Protein AF-A0AA88KUE2-F1 (afdb_monomer)

Mean predicted aligned error: 7.91 Å

Secondary structure (DSSP, 8-state):
--------------------TTSS-TTS-BSS-SEEEEES-S-EEEES-SEEEEES-SEEEEES-SEEEEES-SEEEEES-SEEEEES-SEEEEES-SEEEEES-SEEEEES-SEEEEES-SEEEEES-SEEEEES-SEEEEES-SEEEEES-SEEEEES-SEEEEES-SEEEEES-SEEEEES-SEEEEES-SEEEEES-SEEEEES-SEEEEES-SEEEEES-SEEEEES-SEEEE-

Sequence (239 aa):
MGIFETEMRHKDIDHRVNMKSEDRDENGTFLYNERITAYSNEGITAYSNERITAYSNERITAYSNERITAYSNERITAYSNERITAYSNERITAYSNERITAYSNERITAYSNERITAYSNERITAYSNERITAYSNERITAYSNEGITAYSNERITAYSNERITAYSNERITAYSNERITAYSNERITAYSNERITAYSNERITAYSNERITAYSYERITAYSNERITAYSNERITAY

Organism: Artemia franciscana (NCBI:txid6661)

Solvent-accessible surface area (backbone atoms only — not comparable to full-atom values): 11034 Å² total; per-residue (Å²): 140,79,84,88,81,92,75,93,70,85,85,77,90,76,83,77,69,97,68,66,84,84,62,42,48,101,84,58,36,31,73,72,43,73,65,47,78,50,67,66,37,81,58,45,42,41,32,60,22,52,32,39,39,40,36,48,22,51,32,38,39,40,35,48,22,51,31,39,40,40,34,48,22,49,32,36,40,39,35,49,23,48,30,39,38,39,34,48,23,48,32,38,39,39,35,48,23,48,32,38,40,40,35,48,24,48,34,37,38,38,35,46,24,47,32,40,39,39,36,48,24,48,32,38,40,38,35,48,25,49,33,38,38,38,35,46,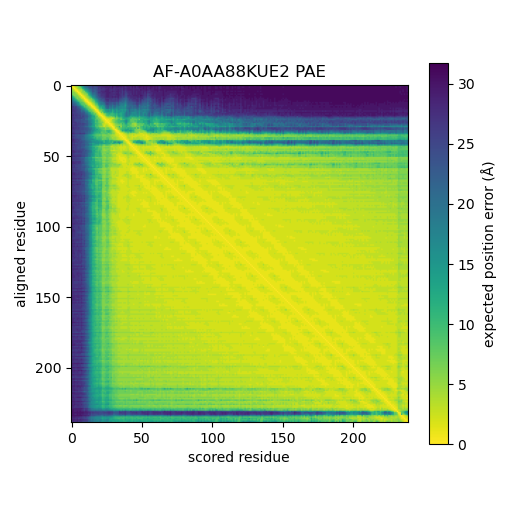24,48,33,38,39,38,35,48,23,48,33,38,39,39,36,49,22,48,31,38,38,38,36,47,25,48,33,40,40,38,36,48,24,49,32,38,39,39,36,49,24,47,33,38,39,38,35,48,23,49,32,38,40,39,35,47,24,48,33,39,38,37,36,51,26,40,33,40,38,38,34,48,23,49,33,38,39,38,37,40,39,52,35,40,41,39,34,66,49,76,38,80,48,78,44,71,82,78,45,80,49,78,101

Structure (mmCIF, N/CA/C/O backbone):
data_AF-A0AA88KUE2-F1
#
_entry.id   AF-A0AA88KUE2-F1
#
loop_
_atom_site.group_PDB
_atom_site.id
_atom_site.type_symbol
_atom_site.label_atom_id
_atom_site.label_alt_id
_atom_site.label_comp_id
_atom_site.label_asym_id
_atom_site.label_entity_id
_atom_site.label_seq_id
_atom_site.pdbx_PDB_ins_code
_atom_site.Cartn_x
_atom_site.Cartn_y
_atom_site.Cartn_z
_atom_site.occupancy
_atom_site.B_iso_or_equiv
_atom_site.auth_seq_id
_atom_site.auth_comp_id
_atom_site.auth_asym_id
_atom_site.auth_atom_id
_atom_site.pdbx_PDB_model_num
ATOM 1 N N . MET A 1 1 ? 10.543 -19.164 -71.345 1.00 33.75 1 MET A N 1
ATOM 2 C CA . MET A 1 1 ? 11.665 -19.155 -70.379 1.00 33.75 1 MET A CA 1
ATOM 3 C C . MET A 1 1 ? 11.317 -18.135 -69.305 1.00 33.75 1 MET A C 1
ATOM 5 O O . MET A 1 1 ? 11.231 -16.977 -69.670 1.00 33.75 1 MET A O 1
ATOM 9 N N . GLY A 1 2 ? 11.009 -18.437 -68.044 1.00 36.00 2 GLY A N 1
ATOM 10 C CA . GLY A 1 2 ? 10.763 -19.683 -67.303 1.00 36.00 2 GLY A CA 1
ATOM 11 C C . GLY A 1 2 ? 9.705 -19.374 -66.211 1.00 36.00 2 GLY A C 1
ATOM 12 O O . GLY A 1 2 ? 9.585 -18.218 -65.827 1.00 36.00 2 GLY A O 1
ATOM 13 N N . ILE A 1 3 ? 8.676 -20.195 -65.979 1.00 33.38 3 ILE A N 1
ATOM 14 C CA . ILE A 1 3 ? 8.539 -21.348 -65.056 1.00 33.38 3 ILE A CA 1
ATOM 15 C C . ILE A 1 3 ? 9.034 -21.177 -63.600 1.00 33.38 3 ILE A C 1
ATOM 17 O O . ILE A 1 3 ? 10.231 -21.018 -63.403 1.00 33.38 3 ILE A O 1
ATOM 21 N N . PHE A 1 4 ? 8.071 -21.360 -62.667 1.00 29.97 4 PHE A N 1
ATOM 22 C CA . PHE A 1 4 ? 8.135 -21.777 -61.244 1.00 29.97 4 PHE A CA 1
ATOM 23 C C . PHE A 1 4 ? 8.893 -20.840 -60.264 1.00 29.97 4 PHE A C 1
ATOM 25 O O . PHE A 1 4 ? 9.845 -20.183 -60.640 1.00 29.97 4 PHE A O 1
ATOM 32 N N . GLU A 1 5 ? 8.517 -20.644 -58.996 1.00 31.02 5 GLU A N 1
ATOM 33 C CA . GLU A 1 5 ? 7.902 -21.573 -58.050 1.00 31.02 5 GLU A CA 1
ATOM 34 C C . GLU A 1 5 ? 7.399 -20.814 -56.805 1.00 31.02 5 GLU A C 1
ATOM 36 O O . GLU A 1 5 ? 7.980 -19.819 -56.371 1.00 31.02 5 GLU A O 1
ATOM 41 N N . THR A 1 6 ? 6.298 -21.291 -56.232 1.00 39.12 6 THR A N 1
ATOM 42 C CA . THR A 1 6 ? 5.778 -20.885 -54.926 1.00 39.12 6 THR A CA 1
ATOM 43 C C . THR A 1 6 ? 6.584 -21.598 -53.842 1.00 39.12 6 THR A C 1
ATOM 45 O O . THR A 1 6 ? 6.518 -22.818 -53.762 1.00 39.12 6 THR A O 1
ATOM 48 N N . GLU A 1 7 ? 7.273 -20.875 -52.960 1.00 32.59 7 GLU A N 1
ATOM 49 C CA . GLU A 1 7 ? 7.746 -21.443 -51.692 1.00 32.59 7 GLU A CA 1
ATOM 50 C C . GLU A 1 7 ? 7.346 -20.545 -50.521 1.00 32.59 7 GLU A C 1
ATOM 52 O O . GLU A 1 7 ? 7.973 -19.535 -50.210 1.00 32.59 7 GLU A O 1
ATOM 57 N N . MET A 1 8 ? 6.289 -20.973 -49.828 1.00 40.84 8 MET A N 1
ATOM 58 C CA . MET A 1 8 ? 6.181 -20.758 -48.393 1.00 40.84 8 MET A CA 1
ATOM 59 C C . MET A 1 8 ? 7.376 -21.440 -47.717 1.00 40.84 8 MET A C 1
ATOM 61 O O . MET A 1 8 ? 7.453 -22.667 -47.702 1.00 40.84 8 MET A O 1
ATOM 65 N N . ARG A 1 9 ? 8.258 -20.663 -47.083 1.00 34.34 9 ARG A N 1
ATOM 66 C CA . ARG A 1 9 ? 9.113 -21.155 -45.997 1.00 34.34 9 ARG A CA 1
ATOM 67 C C . ARG A 1 9 ? 8.936 -20.284 -44.758 1.00 34.34 9 ARG A C 1
ATOM 69 O O . ARG A 1 9 ? 9.238 -19.099 -44.747 1.00 34.34 9 ARG A O 1
ATOM 76 N N . HIS A 1 10 ? 8.373 -20.926 -43.739 1.00 46.25 10 HIS A N 1
ATOM 77 C CA . HIS A 1 10 ? 8.377 -20.541 -42.332 1.00 46.25 10 HIS A CA 1
ATOM 78 C C . HIS A 1 10 ? 9.792 -20.224 -41.810 1.00 46.25 10 HIS A C 1
ATOM 80 O O . HIS A 1 10 ? 10.740 -20.873 -42.251 1.00 46.25 10 HIS A O 1
ATOM 86 N N . LYS A 1 11 ? 9.839 -19.384 -40.755 1.00 41.31 11 LYS A N 1
ATOM 87 C CA . LYS A 1 11 ? 10.990 -18.892 -39.954 1.00 41.31 11 LYS A CA 1
ATOM 88 C C . LYS A 1 11 ? 11.731 -17.717 -40.606 1.00 41.31 11 LYS A C 1
ATOM 90 O O . LYS A 1 11 ? 12.251 -17.867 -41.696 1.00 41.31 11 LYS A O 1
ATOM 95 N N . ASP A 1 12 ? 11.780 -16.509 -40.053 1.00 33.50 12 ASP A N 1
ATOM 96 C CA . ASP A 1 12 ? 11.716 -16.084 -38.656 1.00 33.50 12 ASP A CA 1
ATOM 97 C C . ASP A 1 12 ? 10.910 -14.786 -38.522 1.00 33.50 12 ASP A C 1
ATOM 99 O O . ASP A 1 12 ? 11.032 -13.859 -39.322 1.00 33.50 12 ASP A O 1
ATOM 103 N N . ILE A 1 13 ? 10.071 -14.720 -37.490 1.00 34.53 13 ILE A N 1
ATOM 104 C CA . ILE A 1 13 ? 9.496 -13.465 -37.019 1.00 34.53 13 ILE A CA 1
ATOM 105 C C . ILE A 1 13 ? 10.657 -12.693 -36.380 1.00 34.53 13 ILE A C 1
ATOM 107 O O . ILE A 1 13 ? 10.960 -12.855 -35.201 1.00 34.53 13 ILE A O 1
ATOM 111 N N . ASP A 1 14 ? 11.354 -11.895 -37.182 1.00 33.22 14 ASP A N 1
ATOM 112 C CA . ASP A 1 14 ? 12.375 -10.973 -36.698 1.00 33.22 14 ASP A CA 1
ATOM 113 C C . ASP A 1 14 ? 11.644 -9.833 -35.962 1.00 33.22 14 ASP A C 1
ATOM 115 O O . ASP A 1 14 ? 11.198 -8.852 -36.556 1.00 33.22 14 ASP A O 1
ATOM 119 N N . HIS A 1 15 ? 11.436 -9.988 -34.648 1.00 37.28 15 HIS A N 1
ATOM 120 C CA . HIS A 1 15 ? 10.934 -8.946 -33.735 1.00 37.28 15 HIS A CA 1
ATOM 121 C C . HIS A 1 15 ? 11.998 -7.86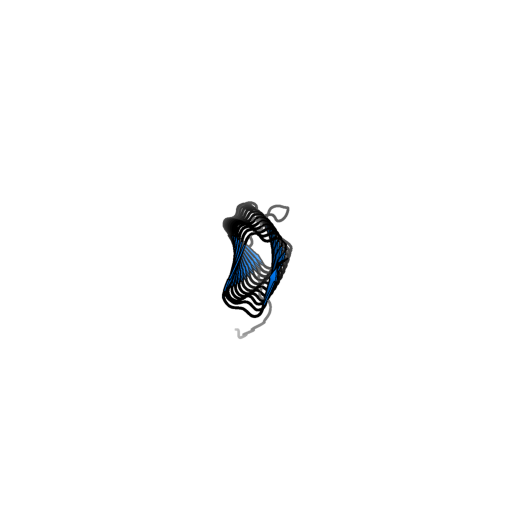1 -33.479 1.00 37.28 15 HIS A C 1
ATOM 123 O O . HIS A 1 15 ? 12.185 -7.385 -32.358 1.00 37.28 15 HIS A O 1
ATOM 129 N N . ARG A 1 16 ? 12.708 -7.429 -34.524 1.00 36.56 16 ARG A N 1
ATOM 130 C CA . ARG A 1 16 ? 13.573 -6.252 -34.463 1.00 36.56 16 ARG A CA 1
ATOM 131 C C . ARG A 1 16 ? 12.705 -5.000 -34.489 1.00 36.56 16 ARG A C 1
ATOM 133 O O . ARG A 1 16 ? 12.339 -4.467 -35.531 1.00 36.56 16 ARG A O 1
ATOM 140 N N . VAL A 1 17 ? 12.335 -4.578 -33.286 1.00 43.59 17 VAL A N 1
ATOM 141 C CA . VAL A 1 17 ? 11.692 -3.301 -32.972 1.00 43.59 17 VAL A CA 1
ATOM 142 C C . VAL A 1 17 ? 12.560 -2.147 -33.478 1.00 43.59 17 VAL A C 1
ATOM 144 O O . VAL A 1 17 ? 13.783 -2.197 -33.370 1.00 43.59 17 VAL A O 1
ATOM 147 N N . ASN A 1 18 ? 11.908 -1.099 -33.994 1.00 41.41 18 ASN A N 1
ATOM 148 C CA . ASN A 1 18 ? 12.491 0.222 -34.251 1.00 41.41 18 ASN A CA 1
ATOM 149 C C . ASN A 1 18 ? 13.208 0.732 -32.987 1.00 41.41 18 ASN A C 1
ATOM 151 O O . ASN A 1 18 ? 12.587 1.327 -32.111 1.00 41.41 18 ASN A O 1
ATOM 155 N N . MET A 1 19 ? 14.507 0.473 -32.883 1.00 52.97 19 MET A N 1
ATOM 156 C CA . MET A 1 19 ? 15.403 1.042 -31.883 1.00 52.97 19 MET A CA 1
ATOM 157 C C . MET A 1 19 ? 16.599 1.557 -32.666 1.00 52.97 19 MET A C 1
ATOM 159 O O . MET A 1 19 ? 17.399 0.762 -33.164 1.00 52.97 19 MET A O 1
ATOM 163 N N . LYS A 1 20 ? 16.698 2.872 -32.861 1.00 46.06 20 LYS A N 1
ATOM 164 C CA . LYS A 1 20 ? 17.926 3.413 -33.434 1.00 46.06 20 LYS A CA 1
ATOM 165 C C . LYS A 1 20 ? 18.996 3.351 -32.350 1.00 46.06 20 LYS A C 1
ATOM 167 O O . LYS A 1 20 ? 18.744 3.655 -31.190 1.00 46.06 20 LYS A O 1
ATOM 172 N N . SER A 1 21 ? 20.210 2.975 -32.735 1.00 46.88 21 SER A N 1
ATOM 173 C CA . SER A 1 21 ? 21.396 2.994 -31.869 1.00 46.88 21 SER A CA 1
ATOM 174 C C . SER A 1 21 ? 21.741 4.389 -31.323 1.00 46.88 21 SER A C 1
ATOM 176 O O . SER A 1 21 ? 22.649 4.507 -30.515 1.00 46.88 21 SER A O 1
ATOM 178 N N . GLU A 1 22 ? 21.037 5.431 -31.774 1.00 48.38 22 GLU A N 1
ATOM 179 C CA . GLU A 1 22 ? 21.192 6.833 -31.372 1.00 48.38 22 GLU A CA 1
ATOM 180 C C . GLU A 1 22 ? 20.491 7.161 -30.034 1.00 48.38 22 GLU A C 1
ATOM 182 O O . GLU A 1 22 ? 20.785 8.197 -29.446 1.00 48.38 22 GLU A O 1
ATOM 187 N N . ASP A 1 23 ? 19.621 6.278 -29.518 1.00 59.09 23 ASP A N 1
ATOM 188 C CA . ASP A 1 23 ? 18.768 6.563 -28.347 1.00 59.09 23 ASP A CA 1
ATOM 189 C C . ASP A 1 23 ? 19.379 6.135 -26.994 1.00 59.09 23 ASP A C 1
ATOM 191 O O . ASP A 1 23 ? 18.768 6.355 -25.944 1.00 59.09 23 ASP A O 1
ATOM 195 N N . ARG A 1 24 ? 20.561 5.500 -26.999 1.00 65.44 24 ARG A N 1
ATOM 196 C CA . ARG A 1 24 ? 21.254 4.994 -25.801 1.00 65.44 24 ARG A CA 1
ATOM 197 C C . ARG A 1 24 ? 22.648 5.607 -25.681 1.00 65.44 24 ARG A C 1
ATOM 199 O O . ARG A 1 24 ? 23.365 5.694 -26.675 1.00 65.44 24 ARG A O 1
ATOM 206 N N . ASP A 1 25 ? 23.051 5.976 -24.466 1.00 63.00 25 ASP A N 1
ATOM 207 C CA . ASP A 1 25 ? 24.453 6.304 -24.190 1.00 63.00 25 ASP A CA 1
ATOM 208 C C . ASP A 1 25 ? 25.346 5.046 -24.183 1.00 63.00 25 ASP A C 1
ATOM 210 O O . ASP A 1 25 ? 24.873 3.912 -24.297 1.00 63.00 25 ASP A O 1
ATOM 214 N N . GLU A 1 26 ? 26.656 5.243 -24.032 1.00 58.41 26 GLU A N 1
ATOM 215 C CA . GLU A 1 26 ? 27.664 4.173 -23.950 1.00 58.41 26 GLU A CA 1
ATOM 216 C C . GLU A 1 26 ? 27.407 3.147 -22.828 1.00 58.41 26 GLU A C 1
ATOM 218 O O . GLU A 1 26 ? 27.946 2.041 -22.867 1.00 58.41 26 GLU A O 1
ATOM 223 N N . ASN A 1 27 ? 26.536 3.481 -21.871 1.00 58.72 27 ASN A N 1
ATOM 224 C CA . ASN A 1 27 ? 26.125 2.635 -20.755 1.00 58.72 27 ASN A CA 1
ATOM 225 C C . ASN A 1 27 ? 24.718 2.029 -20.942 1.00 58.72 27 ASN A C 1
ATOM 227 O O . ASN A 1 27 ? 24.211 1.366 -20.036 1.00 58.72 27 ASN A O 1
ATOM 231 N N . GLY A 1 28 ? 24.070 2.235 -22.095 1.00 66.38 28 GLY A N 1
ATOM 232 C CA . GLY A 1 28 ? 22.725 1.730 -22.382 1.00 66.38 28 GLY A CA 1
ATOM 233 C C . GLY A 1 28 ? 21.579 2.553 -21.773 1.00 66.38 28 GLY A C 1
ATOM 234 O O . GLY A 1 28 ? 20.451 2.058 -21.716 1.00 66.38 28 GLY A O 1
ATOM 235 N N . THR A 1 29 ? 21.845 3.780 -21.313 1.00 68.94 29 THR A N 1
ATOM 236 C CA . THR A 1 29 ? 20.892 4.681 -20.640 1.00 68.94 29 THR A CA 1
ATOM 237 C C . THR A 1 29 ? 20.125 5.547 -21.635 1.00 68.94 29 THR A C 1
ATOM 239 O O . THR A 1 29 ? 20.705 6.080 -22.580 1.00 68.94 29 THR A O 1
ATOM 242 N N . PHE A 1 30 ? 18.833 5.763 -21.377 1.00 72.12 30 PHE A N 1
ATOM 243 C CA . PHE A 1 30 ? 17.992 6.689 -22.135 1.00 72.12 30 PHE A CA 1
ATOM 244 C C . PHE A 1 30 ? 17.846 8.016 -21.367 1.00 72.12 30 PHE A C 1
ATOM 246 O O . PHE A 1 30 ? 17.149 8.078 -20.349 1.00 72.12 30 PHE A O 1
ATOM 253 N N . LEU A 1 31 ? 18.533 9.067 -21.827 1.00 58.12 31 LEU A N 1
ATOM 254 C CA . LEU A 1 31 ? 18.632 10.350 -21.110 1.00 58.12 31 LEU A CA 1
ATOM 255 C C . LEU A 1 31 ? 17.532 11.361 -21.475 1.00 58.12 31 LEU A C 1
ATOM 257 O O . LEU A 1 31 ? 17.173 12.176 -20.630 1.00 58.12 31 LEU A O 1
ATOM 261 N N . TYR A 1 32 ? 16.994 11.305 -22.697 1.00 63.31 32 TYR A N 1
ATOM 262 C CA . TYR A 1 32 ? 15.786 12.030 -23.101 1.00 63.31 32 TYR 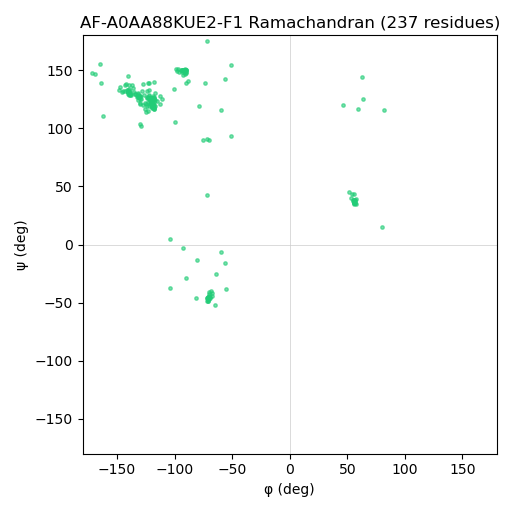A CA 1
ATOM 263 C C . TYR A 1 32 ? 15.211 11.415 -24.378 1.00 63.31 32 TYR A C 1
ATOM 265 O O . TYR A 1 32 ? 15.792 11.544 -25.452 1.00 63.31 32 TYR A O 1
ATOM 273 N N . ASN A 1 33 ? 14.063 10.759 -24.259 1.00 66.19 33 ASN A N 1
ATOM 274 C CA . ASN A 1 33 ? 13.252 10.297 -25.373 1.00 66.19 33 ASN A CA 1
ATOM 275 C C . ASN A 1 33 ? 11.791 10.621 -25.071 1.00 66.19 33 ASN A C 1
ATOM 277 O O . ASN A 1 33 ? 11.296 10.330 -23.987 1.00 66.19 33 ASN A O 1
ATOM 281 N N . GLU A 1 34 ? 11.054 11.165 -26.040 1.00 72.19 34 GLU A N 1
ATOM 282 C CA . GLU A 1 34 ? 9.609 11.372 -25.867 1.00 72.19 34 GLU A CA 1
ATOM 283 C C . GLU A 1 34 ? 8.931 10.037 -25.490 1.00 72.19 34 GLU A C 1
ATOM 285 O O . GLU A 1 34 ? 8.048 9.972 -24.632 1.00 72.19 34 GLU A O 1
ATOM 290 N N . ARG A 1 35 ? 9.388 8.923 -26.089 1.00 80.31 35 ARG A N 1
ATOM 291 C CA . ARG A 1 35 ? 8.844 7.582 -25.842 1.00 80.31 35 ARG A CA 1
ATOM 292 C C . ARG A 1 35 ? 9.909 6.494 -25.880 1.00 80.31 35 ARG A C 1
ATOM 294 O O . ARG A 1 35 ? 10.620 6.356 -26.867 1.00 80.31 35 ARG A O 1
ATOM 301 N N . ILE A 1 36 ? 9.904 5.630 -24.871 1.00 84.44 36 ILE A N 1
ATOM 302 C CA . ILE A 1 36 ? 10.671 4.382 -24.831 1.00 84.44 36 ILE A CA 1
ATOM 303 C C . ILE A 1 36 ? 9.689 3.217 -24.919 1.00 84.44 36 ILE A C 1
ATOM 305 O O . ILE A 1 36 ? 8.761 3.115 -24.115 1.00 84.44 36 ILE A O 1
ATOM 309 N N . THR A 1 37 ? 9.887 2.322 -25.888 1.00 87.06 37 THR A N 1
ATOM 310 C CA . THR A 1 37 ? 9.183 1.033 -25.947 1.00 87.06 37 THR A CA 1
ATOM 311 C C . THR A 1 37 ? 10.200 -0.094 -26.025 1.00 87.06 37 THR A C 1
ATOM 313 O O . THR A 1 37 ? 11.001 -0.132 -26.953 1.00 87.06 37 THR A O 1
ATOM 316 N N . ALA A 1 38 ? 10.173 -1.005 -25.055 1.00 83.31 38 ALA A N 1
ATOM 317 C CA . ALA A 1 38 ? 11.216 -2.005 -24.867 1.00 83.31 38 ALA A CA 1
ATOM 318 C C . ALA A 1 38 ? 10.635 -3.395 -24.566 1.00 83.31 38 ALA A C 1
ATOM 320 O O . ALA A 1 38 ? 9.703 -3.539 -23.773 1.00 83.31 38 ALA A O 1
ATOM 321 N N . TYR A 1 39 ? 11.214 -4.414 -25.197 1.00 85.00 39 TYR A N 1
ATOM 322 C CA . TYR A 1 39 ? 10.825 -5.818 -25.069 1.00 85.00 39 TYR A CA 1
ATOM 323 C C . TYR A 1 39 ? 12.060 -6.650 -24.742 1.00 85.00 39 TYR A C 1
ATOM 325 O O . TYR A 1 39 ? 13.074 -6.486 -25.420 1.00 85.00 39 TYR A O 1
ATOM 333 N N . SER A 1 40 ? 11.964 -7.526 -23.742 1.00 80.56 40 SER A N 1
ATOM 334 C CA . SER A 1 40 ? 12.970 -8.559 -23.455 1.00 80.56 40 SER A CA 1
ATOM 335 C C . SER A 1 40 ? 14.410 -8.033 -23.347 1.00 80.56 40 SER A C 1
ATOM 337 O O . SER A 1 40 ? 15.325 -8.603 -23.934 1.00 80.56 40 SER A O 1
ATOM 339 N N . ASN A 1 41 ? 14.619 -6.924 -22.625 1.00 68.44 41 ASN A N 1
ATOM 340 C CA . ASN A 1 41 ? 15.953 -6.392 -22.323 1.00 68.44 41 ASN A CA 1
ATOM 341 C C . ASN A 1 41 ? 16.407 -6.832 -20.924 1.00 68.44 41 ASN A C 1
ATOM 343 O O . ASN A 1 41 ? 15.602 -6.902 -19.994 1.00 68.44 41 ASN A O 1
ATOM 347 N N . GLU A 1 42 ? 17.719 -6.998 -20.754 1.00 76.75 42 GLU A N 1
ATOM 348 C CA . GLU A 1 42 ? 18.355 -7.210 -19.443 1.00 76.75 42 GLU A CA 1
ATOM 349 C C . GLU A 1 42 ? 18.185 -5.983 -18.514 1.00 76.75 42 GLU A C 1
ATOM 351 O O . GLU A 1 42 ? 18.157 -6.097 -17.292 1.00 76.75 42 GLU A O 1
ATOM 356 N N . GLY A 1 43 ? 17.995 -4.770 -19.054 1.00 82.94 43 GLY A N 1
ATOM 357 C CA . GLY A 1 43 ? 17.711 -3.600 -18.222 1.00 82.94 43 GLY A CA 1
ATOM 358 C C . GLY A 1 43 ? 17.325 -2.333 -18.981 1.00 82.94 43 GLY A C 1
ATOM 359 O O . GLY A 1 43 ? 17.818 -2.069 -20.074 1.00 82.94 43 GLY A O 1
ATOM 360 N N . ILE A 1 44 ? 16.458 -1.529 -18.366 1.00 86.56 44 ILE A N 1
ATOM 361 C CA . ILE A 1 44 ? 16.065 -0.192 -18.819 1.00 86.56 44 ILE A CA 1
ATOM 362 C C . ILE A 1 44 ? 16.402 0.798 -17.710 1.00 86.56 44 ILE A C 1
ATOM 364 O O . ILE A 1 44 ? 15.883 0.676 -16.601 1.00 86.56 44 ILE A O 1
ATOM 368 N N . THR A 1 45 ? 17.213 1.804 -18.025 1.00 89.81 45 THR A N 1
ATOM 369 C CA . THR A 1 45 ? 17.402 2.982 -17.172 1.00 89.81 45 THR A CA 1
ATOM 370 C C . THR A 1 45 ? 16.974 4.216 -17.955 1.00 89.81 45 THR A C 1
ATOM 372 O O . THR A 1 45 ? 17.497 4.460 -19.042 1.00 89.81 45 THR A O 1
ATOM 375 N N . ALA A 1 46 ? 16.006 4.966 -17.427 1.00 87.69 46 ALA A N 1
ATOM 376 C CA . ALA A 1 46 ? 15.340 6.037 -18.161 1.00 87.69 46 ALA A CA 1
ATOM 377 C C . ALA A 1 46 ? 15.089 7.286 -17.299 1.00 87.69 46 ALA A C 1
ATOM 379 O O . ALA A 1 46 ? 14.584 7.188 -16.175 1.00 87.69 46 ALA A O 1
ATOM 380 N N . TYR A 1 47 ? 15.409 8.456 -17.854 1.00 88.50 47 TYR A N 1
ATOM 381 C CA . TYR A 1 47 ? 15.296 9.758 -17.189 1.00 88.50 47 TYR A CA 1
ATOM 382 C C . TYR A 1 47 ? 14.421 10.730 -17.982 1.00 88.50 47 TYR A C 1
ATOM 384 O O . TYR A 1 47 ? 14.632 10.893 -19.180 1.00 88.50 47 TYR A O 1
ATOM 392 N N . SER A 1 48 ? 13.483 11.396 -17.304 1.00 88.69 48 SER A N 1
ATOM 393 C CA . SER A 1 48 ? 12.753 12.567 -17.818 1.00 88.69 48 SER A CA 1
ATOM 394 C C . SER A 1 48 ? 12.071 12.363 -19.180 1.00 88.69 48 SER A C 1
ATOM 396 O O . SER A 1 48 ? 12.099 13.244 -20.036 1.00 88.69 48 SER A O 1
ATOM 398 N N . ASN A 1 49 ? 11.472 11.191 -19.393 1.00 85.12 49 ASN A N 1
ATOM 399 C CA . ASN A 1 49 ? 10.740 10.848 -20.614 1.00 85.12 49 ASN A CA 1
ATOM 400 C C . ASN A 1 49 ? 9.243 11.086 -20.404 1.00 85.12 49 ASN A C 1
ATOM 402 O O . ASN A 1 49 ? 8.727 10.885 -19.303 1.00 85.12 49 ASN A O 1
ATOM 406 N N . GLU A 1 50 ? 8.502 11.397 -21.465 1.00 86.81 50 GLU A N 1
ATOM 407 C CA . GLU A 1 50 ? 7.040 11.453 -21.346 1.00 86.81 50 GLU A CA 1
ATOM 408 C C . GLU A 1 50 ? 6.483 10.043 -21.097 1.00 86.81 50 GLU A C 1
ATOM 410 O O . GLU A 1 50 ? 5.620 9.827 -20.244 1.00 86.81 50 GLU A O 1
ATOM 415 N N . ARG A 1 51 ? 6.969 9.029 -21.835 1.00 88.25 51 ARG A N 1
ATOM 416 C CA . ARG A 1 51 ? 6.394 7.676 -21.763 1.00 88.25 51 ARG A CA 1
ATOM 417 C C . ARG A 1 51 ? 7.414 6.546 -21.830 1.00 88.25 51 ARG A C 1
ATOM 419 O O . ARG A 1 51 ? 8.192 6.450 -22.772 1.00 88.25 51 ARG A O 1
ATOM 426 N N . ILE A 1 52 ? 7.277 5.582 -20.922 1.00 90.69 52 ILE A N 1
ATOM 427 C CA . ILE A 1 52 ? 7.970 4.288 -20.948 1.00 90.69 52 ILE A CA 1
ATOM 428 C C . ILE A 1 52 ? 6.934 3.171 -21.054 1.00 90.69 52 ILE A C 1
ATOM 430 O O . ILE A 1 52 ? 6.003 3.098 -20.253 1.00 90.69 52 ILE A O 1
ATOM 434 N N . THR A 1 53 ? 7.092 2.283 -22.033 1.00 93.00 53 THR A N 1
ATOM 435 C CA . THR A 1 53 ? 6.327 1.036 -22.151 1.00 93.00 53 THR A CA 1
ATOM 436 C C . THR A 1 53 ? 7.288 -0.148 -22.216 1.00 93.00 53 THR A C 1
ATOM 438 O O . THR A 1 53 ? 8.111 -0.221 -23.124 1.00 93.00 53 THR A O 1
ATOM 441 N N . ALA A 1 54 ? 7.201 -1.071 -21.263 1.00 92.19 54 ALA A N 1
ATOM 442 C CA . ALA A 1 54 ? 8.198 -2.123 -21.091 1.00 92.19 54 ALA A CA 1
ATOM 443 C C . ALA A 1 54 ? 7.563 -3.502 -20.862 1.00 92.19 54 ALA A C 1
ATOM 445 O O . ALA A 1 54 ? 6.681 -3.650 -20.012 1.00 92.19 54 ALA A O 1
ATOM 446 N N . TYR A 1 55 ? 8.036 -4.506 -21.602 1.00 92.38 55 TYR A N 1
ATOM 447 C CA . TYR A 1 55 ? 7.554 -5.888 -21.549 1.00 92.38 55 TYR A CA 1
ATOM 448 C C . TYR A 1 55 ? 8.684 -6.870 -21.243 1.00 92.38 55 TYR A C 1
ATOM 450 O O . TYR A 1 55 ? 9.676 -6.904 -21.974 1.00 92.38 55 TYR A O 1
ATOM 458 N N . SER A 1 56 ? 8.497 -7.695 -20.211 1.00 91.81 56 SER A N 1
ATOM 459 C CA . SER A 1 56 ? 9.349 -8.854 -19.912 1.00 91.81 56 SER A CA 1
ATOM 460 C C . SER A 1 56 ? 10.839 -8.528 -19.791 1.00 91.81 56 SER A C 1
ATOM 462 O O . SER A 1 56 ? 11.675 -9.229 -20.352 1.00 91.81 56 SER A O 1
ATOM 464 N N . ASN A 1 57 ? 11.173 -7.438 -19.103 1.00 88.75 57 ASN A N 1
ATOM 465 C CA . ASN A 1 57 ? 12.554 -7.043 -18.828 1.00 88.75 57 ASN A CA 1
ATOM 466 C C . ASN A 1 57 ? 12.946 -7.483 -17.414 1.00 88.75 57 ASN A C 1
ATOM 468 O O . ASN A 1 57 ? 12.106 -7.509 -16.512 1.00 88.75 57 ASN A O 1
ATOM 472 N N . GLU A 1 58 ? 14.227 -7.753 -17.188 1.00 88.88 58 GLU A N 1
ATOM 473 C CA . GLU A 1 58 ? 14.706 -8.106 -15.844 1.00 88.88 58 GLU A CA 1
ATOM 474 C C . GLU A 1 58 ? 14.597 -6.898 -14.897 1.00 88.88 58 GLU A C 1
ATOM 476 O O . GLU A 1 58 ? 14.148 -7.003 -13.753 1.00 88.88 58 GLU A O 1
ATOM 481 N N . ARG A 1 59 ? 14.952 -5.697 -15.378 1.00 92.44 59 ARG A N 1
ATOM 482 C CA . ARG A 1 59 ? 14.949 -4.485 -14.550 1.00 92.44 59 ARG A CA 1
ATOM 483 C C . ARG A 1 59 ? 14.509 -3.230 -15.293 1.00 92.44 59 ARG A C 1
ATOM 485 O O . ARG A 1 59 ? 14.996 -2.931 -16.378 1.00 92.44 59 ARG A O 1
ATOM 492 N N . ILE A 1 60 ? 13.685 -2.426 -14.628 1.00 92.88 60 ILE A N 1
ATOM 493 C CA . ILE A 1 60 ? 13.354 -1.051 -15.009 1.00 92.88 60 ILE A CA 1
ATOM 494 C C . ILE A 1 60 ? 13.739 -0.121 -13.863 1.00 92.88 60 ILE A C 1
ATOM 496 O O . ILE A 1 60 ? 13.247 -0.282 -12.748 1.00 92.88 60 ILE A O 1
ATOM 500 N N . THR A 1 61 ? 14.563 0.879 -14.148 1.00 95.38 61 THR A N 1
ATOM 501 C CA . THR A 1 61 ? 14.838 2.001 -13.250 1.00 95.38 61 THR A CA 1
ATOM 502 C C . THR A 1 61 ? 14.428 3.293 -13.948 1.00 95.38 61 THR A C 1
ATOM 504 O O . THR A 1 61 ? 14.957 3.618 -15.010 1.00 95.38 61 THR A O 1
ATOM 507 N N . ALA A 1 62 ? 13.476 4.026 -13.377 1.00 93.88 62 ALA A N 1
ATOM 508 C CA . ALA A 1 62 ? 12.857 5.165 -14.044 1.00 93.88 62 ALA A CA 1
ATOM 509 C C . ALA A 1 62 ? 12.744 6.390 -13.128 1.00 93.88 62 ALA A C 1
ATOM 511 O O . ALA A 1 62 ? 12.226 6.296 -12.012 1.00 93.88 62 ALA A O 1
ATOM 512 N N . TYR A 1 63 ? 13.201 7.539 -13.623 1.00 95.12 63 TYR A N 1
ATOM 513 C CA . TYR A 1 63 ? 13.237 8.805 -12.893 1.00 95.12 63 TYR A CA 1
ATOM 514 C C . TYR A 1 63 ? 12.452 9.895 -13.618 1.00 95.12 63 TYR A C 1
ATOM 516 O O . TYR A 1 63 ? 12.730 10.170 -14.785 1.00 95.12 63 TYR A O 1
ATOM 524 N N . SER A 1 64 ? 11.531 10.544 -12.906 1.00 94.25 64 SER A N 1
ATOM 525 C CA . SER A 1 64 ? 10.862 11.777 -13.341 1.00 94.25 64 SER A CA 1
ATOM 526 C C . SER A 1 64 ? 10.151 11.678 -14.694 1.00 94.25 64 SER A C 1
ATOM 528 O O . SER A 1 64 ? 10.209 12.605 -15.495 1.00 94.25 64 SER A O 1
ATOM 530 N N . ASN A 1 65 ? 9.513 10.544 -14.978 1.00 91.50 65 ASN A N 1
ATOM 531 C CA . ASN A 1 65 ? 8.758 10.341 -16.213 1.00 91.50 65 ASN A CA 1
ATOM 532 C C . ASN A 1 65 ? 7.276 10.633 -15.974 1.00 91.50 65 ASN A C 1
ATOM 534 O O . ASN A 1 65 ? 6.744 10.334 -14.903 1.00 91.50 65 ASN A O 1
ATOM 538 N N . GLU A 1 66 ? 6.568 11.130 -16.983 1.00 93.88 66 GLU A N 1
ATOM 539 C CA . GLU A 1 66 ? 5.124 11.361 -16.837 1.00 93.88 66 GLU A CA 1
ATOM 540 C C . GLU A 1 66 ? 4.376 10.025 -16.721 1.00 93.88 66 GLU A C 1
ATOM 542 O O . GLU A 1 66 ? 3.462 9.851 -15.911 1.00 93.88 66 GLU A O 1
ATOM 547 N N . ARG A 1 67 ? 4.776 9.017 -17.509 1.00 95.12 67 ARG A N 1
ATOM 548 C CA . ARG A 1 67 ? 4.073 7.733 -17.524 1.00 95.12 67 ARG A CA 1
ATOM 549 C C . ARG A 1 67 ? 4.968 6.521 -17.734 1.00 95.12 67 ARG A C 1
ATOM 551 O O . ARG A 1 67 ? 5.670 6.401 -18.733 1.00 95.12 67 ARG A O 1
ATOM 558 N N . ILE A 1 68 ? 4.782 5.522 -16.875 1.00 96.06 68 ILE A N 1
ATOM 559 C CA . ILE A 1 68 ? 5.354 4.180 -17.001 1.00 96.06 68 ILE A CA 1
ATOM 560 C C . ILE A 1 68 ? 4.225 3.163 -17.149 1.00 96.06 68 ILE A C 1
ATOM 562 O O . ILE A 1 68 ? 3.268 3.144 -16.375 1.00 96.06 68 ILE A O 1
ATOM 566 N N . THR A 1 69 ? 4.324 2.292 -18.146 1.00 97.75 69 THR A N 1
ATOM 567 C CA . THR A 1 69 ? 3.469 1.114 -18.293 1.00 97.75 69 THR A CA 1
ATOM 568 C C . THR A 1 69 ? 4.350 -0.126 -18.425 1.00 97.75 69 THR A C 1
ATOM 570 O O . THR A 1 69 ? 5.117 -0.236 -19.377 1.00 97.75 69 THR A O 1
ATOM 573 N N . ALA A 1 70 ? 4.260 -1.046 -17.468 1.00 96.75 70 ALA A N 1
ATOM 574 C CA . ALA A 1 70 ? 5.196 -2.157 -17.344 1.00 96.75 70 ALA A CA 1
ATOM 575 C C . ALA A 1 70 ? 4.475 -3.500 -17.166 1.00 96.75 70 ALA A C 1
ATOM 577 O O . ALA A 1 70 ? 3.593 -3.628 -16.313 1.00 96.75 70 ALA A O 1
ATOM 578 N N . TYR A 1 71 ? 4.869 -4.495 -17.958 1.00 97.62 71 TYR A N 1
ATOM 579 C CA . TYR A 1 71 ? 4.275 -5.830 -17.984 1.00 97.62 71 TYR A CA 1
ATOM 580 C C . TYR A 1 71 ? 5.323 -6.909 -17.726 1.00 97.62 71 TYR A C 1
ATOM 582 O O . TYR A 1 71 ? 6.317 -6.979 -18.450 1.00 97.62 71 TYR A O 1
ATOM 590 N N . SER A 1 72 ? 5.061 -7.773 -16.745 1.00 96.62 72 SER A N 1
ATOM 591 C CA . SER A 1 72 ? 5.808 -9.017 -16.518 1.00 96.62 72 SER A CA 1
ATOM 592 C C . SER A 1 72 ? 7.317 -8.835 -16.359 1.00 96.62 72 SER A C 1
ATOM 594 O O . SER A 1 72 ? 8.091 -9.632 -16.875 1.00 96.62 72 SER A O 1
ATOM 596 N N . ASN A 1 73 ? 7.741 -7.767 -15.686 1.00 95.19 73 ASN A N 1
ATOM 597 C CA . ASN A 1 73 ? 9.148 -7.512 -15.388 1.00 95.19 73 ASN A CA 1
ATOM 598 C C . ASN A 1 73 ? 9.490 -8.076 -14.008 1.00 95.19 73 ASN A C 1
ATOM 600 O O . ASN A 1 73 ? 8.649 -8.080 -13.107 1.00 95.19 73 ASN A O 1
ATOM 604 N N . GLU A 1 74 ? 10.735 -8.490 -13.800 1.00 96.69 74 GLU A N 1
ATOM 605 C CA . GLU A 1 74 ? 11.136 -8.974 -12.476 1.00 96.69 74 GLU A CA 1
ATOM 606 C C . GLU A 1 74 ? 11.189 -7.808 -11.480 1.00 96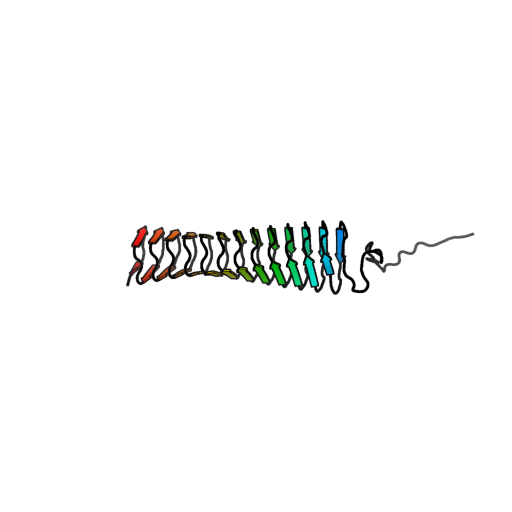.69 74 GLU A C 1
ATOM 608 O O . GLU A 1 74 ? 10.724 -7.908 -10.341 1.00 96.69 74 GLU A O 1
ATOM 613 N N . ARG A 1 75 ? 11.744 -6.658 -11.890 1.00 97.00 75 ARG A N 1
ATOM 614 C CA . ARG A 1 75 ? 11.939 -5.515 -10.985 1.00 97.00 75 ARG A CA 1
ATOM 615 C C . ARG A 1 75 ? 11.652 -4.171 -11.631 1.00 97.00 75 ARG A C 1
ATOM 617 O O . ARG A 1 75 ? 12.188 -3.840 -12.684 1.00 97.00 75 ARG A O 1
ATOM 624 N N . ILE A 1 76 ? 10.892 -3.347 -10.917 1.00 97.62 76 ILE A N 1
ATOM 625 C CA . ILE A 1 76 ? 10.660 -1.937 -11.231 1.00 97.62 76 ILE A CA 1
ATOM 626 C C . ILE A 1 76 ? 11.085 -1.095 -10.035 1.00 97.62 76 ILE A C 1
ATOM 628 O O . ILE A 1 76 ? 10.579 -1.286 -8.929 1.00 97.62 76 ILE A O 1
ATOM 632 N N . THR A 1 77 ? 11.960 -0.127 -10.273 1.00 98.38 77 THR A N 1
ATOM 633 C CA . THR A 1 77 ? 12.295 0.931 -9.323 1.00 98.38 77 THR A CA 1
ATOM 634 C C . THR A 1 77 ? 11.956 2.274 -9.954 1.00 98.38 77 THR A C 1
ATOM 636 O O . THR A 1 77 ? 12.495 2.621 -11.004 1.00 98.38 77 THR A O 1
ATOM 639 N N . ALA A 1 78 ? 11.050 3.029 -9.340 1.00 97.69 78 ALA A N 1
ATOM 640 C CA . ALA A 1 78 ? 10.500 4.237 -9.940 1.00 97.69 78 ALA A CA 1
ATOM 641 C C . ALA A 1 78 ? 10.503 5.418 -8.964 1.00 97.69 78 ALA A C 1
ATOM 643 O O . ALA A 1 78 ? 10.005 5.309 -7.842 1.00 97.69 78 ALA A O 1
ATOM 644 N N . TYR A 1 79 ? 11.047 6.547 -9.410 1.00 98.31 79 TYR A N 1
ATOM 645 C CA . TYR A 1 79 ? 11.217 7.763 -8.621 1.00 98.31 79 TYR A CA 1
ATOM 646 C C . TYR A 1 79 ? 10.511 8.947 -9.275 1.00 98.31 79 TYR A C 1
ATOM 648 O O . TYR A 1 79 ? 10.797 9.261 -10.431 1.00 98.31 79 TYR A O 1
ATOM 656 N N . SER A 1 80 ? 9.647 9.620 -8.518 1.00 97.62 80 SER A N 1
ATOM 657 C CA . SER A 1 80 ? 9.062 10.917 -8.881 1.00 97.62 80 SER A CA 1
ATOM 658 C C . SER A 1 80 ? 8.338 10.941 -10.230 1.00 97.62 80 SER A C 1
ATOM 660 O O . SER A 1 80 ? 8.425 11.918 -10.963 1.00 97.62 80 SER A O 1
ATOM 662 N N . ASN A 1 81 ? 7.657 9.855 -10.590 1.00 97.12 81 ASN A N 1
ATOM 663 C CA . ASN A 1 81 ? 6.874 9.777 -11.821 1.00 97.12 81 ASN A CA 1
ATOM 664 C C . ASN A 1 81 ? 5.429 10.196 -11.544 1.00 97.12 81 ASN A C 1
ATOM 666 O O . ASN A 1 81 ? 4.892 9.913 -10.471 1.00 97.12 81 ASN A O 1
ATOM 670 N N . GLU A 1 82 ? 4.752 10.789 -12.522 1.00 98.06 82 GLU A N 1
ATOM 671 C CA . GLU A 1 82 ? 3.343 11.145 -12.327 1.00 98.06 82 GLU A CA 1
ATOM 672 C C . GLU A 1 82 ? 2.475 9.880 -12.278 1.00 98.06 82 GLU A C 1
ATOM 674 O O . GLU A 1 82 ? 1.590 9.730 -11.433 1.00 98.06 82 GLU A O 1
ATOM 679 N N . ARG A 1 83 ? 2.708 8.923 -13.190 1.00 98.19 83 ARG A N 1
ATOM 680 C CA . ARG A 1 83 ? 1.861 7.726 -13.303 1.00 98.19 83 ARG A CA 1
ATOM 681 C C . ARG A 1 83 ? 2.640 6.453 -13.571 1.00 98.19 83 ARG A C 1
ATOM 683 O O . ARG A 1 83 ? 3.354 6.329 -14.562 1.00 98.19 83 ARG A O 1
ATOM 690 N N . ILE A 1 84 ? 2.372 5.437 -12.760 1.00 98.44 84 ILE A N 1
ATOM 691 C CA . ILE A 1 84 ? 2.854 4.071 -12.952 1.00 98.44 84 ILE A CA 1
ATOM 692 C C . ILE A 1 84 ? 1.656 3.146 -13.108 1.00 98.44 84 ILE A C 1
ATOM 694 O O . ILE A 1 84 ? 0.751 3.128 -12.275 1.00 98.44 84 ILE A O 1
ATOM 698 N N . THR A 1 85 ? 1.651 2.353 -14.172 1.00 98.69 85 THR A N 1
ATOM 699 C CA . THR A 1 85 ? 0.734 1.224 -14.335 1.00 98.69 85 THR A CA 1
ATOM 700 C C . THR A 1 85 ? 1.542 -0.051 -14.522 1.00 98.69 85 THR A C 1
ATOM 702 O O . THR A 1 85 ? 2.315 -0.155 -15.472 1.00 98.69 85 THR A O 1
ATOM 705 N N . ALA A 1 86 ? 1.380 -1.008 -13.615 1.00 98.19 86 ALA A N 1
ATOM 706 C CA . ALA A 1 86 ? 2.229 -2.189 -13.549 1.00 98.19 86 ALA A CA 1
ATOM 707 C C . ALA A 1 86 ? 1.399 -3.474 -13.457 1.00 98.19 86 ALA A C 1
ATOM 709 O O . ALA A 1 86 ? 0.529 -3.599 -12.592 1.00 98.19 86 ALA A O 1
ATOM 710 N N . TYR A 1 87 ? 1.684 -4.425 -14.342 1.00 98.56 87 TYR A N 1
ATOM 711 C CA . TYR A 1 87 ? 0.979 -5.697 -14.459 1.00 98.56 87 TYR A CA 1
ATOM 712 C C . TYR A 1 87 ? 1.933 -6.871 -14.272 1.00 98.56 87 TYR A C 1
ATOM 714 O O . TYR A 1 87 ? 2.919 -6.977 -15.003 1.00 98.56 87 TYR A O 1
ATOM 722 N N . SER A 1 88 ? 1.605 -7.767 -13.342 1.00 98.00 88 SER A N 1
ATOM 723 C CA . SER A 1 88 ? 2.252 -9.076 -13.195 1.00 98.00 88 SER A CA 1
ATOM 724 C C . SER A 1 88 ? 3.771 -9.026 -13.026 1.00 98.00 88 SER A C 1
ATOM 726 O O . SER A 1 88 ? 4.476 -9.878 -13.552 1.00 98.00 88 SER A O 1
ATOM 728 N N . ASN A 1 89 ? 4.284 -8.012 -12.332 1.00 97.62 89 ASN A N 1
ATOM 729 C CA . ASN A 1 89 ? 5.707 -7.892 -12.025 1.00 97.62 89 ASN A CA 1
ATOM 730 C C . ASN A 1 89 ? 6.004 -8.577 -10.690 1.00 97.62 89 ASN A C 1
ATOM 732 O O . ASN A 1 89 ? 5.167 -8.576 -9.785 1.00 97.62 89 ASN A O 1
ATOM 736 N N . GLU A 1 90 ? 7.212 -9.102 -10.518 1.00 98.38 90 GLU A N 1
ATOM 737 C CA . GLU A 1 90 ? 7.570 -9.710 -9.233 1.00 98.38 90 GLU A CA 1
ATOM 738 C C . GLU A 1 90 ? 7.737 -8.626 -8.159 1.00 98.38 90 GLU A C 1
ATOM 740 O O . GLU A 1 90 ? 7.241 -8.747 -7.037 1.00 98.38 90 GLU A O 1
ATOM 745 N N . ARG A 1 91 ? 8.438 -7.528 -8.477 1.00 98.38 91 ARG A N 1
ATOM 746 C CA . ARG A 1 91 ? 8.751 -6.484 -7.491 1.00 98.38 91 ARG A CA 1
ATOM 747 C C . ARG A 1 91 ? 8.623 -5.077 -8.045 1.00 98.38 91 ARG A C 1
ATOM 749 O O . ARG A 1 91 ? 9.236 -4.726 -9.049 1.00 98.38 91 ARG A O 1
ATOM 756 N N . ILE A 1 92 ? 7.919 -4.234 -7.297 1.00 98.62 92 ILE A N 1
ATOM 757 C CA . ILE A 1 92 ? 7.816 -2.795 -7.532 1.00 98.62 92 ILE A CA 1
ATOM 758 C C . ILE A 1 92 ? 8.309 -2.064 -6.290 1.00 98.62 92 ILE A C 1
ATOM 760 O O . ILE A 1 92 ? 7.807 -2.294 -5.190 1.00 98.62 92 ILE A O 1
ATOM 764 N N . THR A 1 93 ? 9.259 -1.155 -6.474 1.00 98.81 93 THR A N 1
ATOM 765 C CA . THR A 1 93 ? 9.668 -0.180 -5.464 1.00 98.81 93 THR A CA 1
ATOM 766 C C . THR A 1 93 ? 9.433 1.219 -6.016 1.00 98.81 93 THR A C 1
ATOM 768 O O . THR A 1 93 ? 9.980 1.574 -7.058 1.00 98.81 93 THR A O 1
ATOM 771 N N . ALA A 1 94 ? 8.596 2.005 -5.348 1.00 98.38 94 ALA A N 1
ATOM 772 C CA . ALA A 1 94 ? 8.129 3.279 -5.874 1.00 98.38 94 ALA A CA 1
ATOM 773 C C . ALA A 1 94 ? 8.252 4.399 -4.835 1.00 98.38 94 ALA A C 1
ATOM 775 O O . ALA A 1 94 ? 7.759 4.271 -3.713 1.00 98.38 94 ALA A O 1
ATOM 776 N N . TYR A 1 95 ? 8.894 5.496 -5.225 1.00 98.69 95 TYR A N 1
ATOM 777 C CA . TYR A 1 95 ? 9.178 6.650 -4.377 1.00 98.69 95 TYR A CA 1
ATOM 778 C C . TYR A 1 95 ? 8.561 7.918 -4.957 1.00 98.69 95 TYR A C 1
ATOM 780 O O . TYR A 1 95 ? 8.853 8.263 -6.103 1.00 98.69 95 TYR A O 1
ATOM 788 N N . SER A 1 96 ? 7.767 8.623 -4.153 1.00 98.31 96 SER A N 1
ATOM 789 C CA . SER A 1 96 ? 7.292 9.980 -4.449 1.00 98.31 96 SER A CA 1
ATOM 790 C C . SER A 1 96 ? 6.554 10.125 -5.783 1.00 98.31 96 SER A C 1
ATOM 792 O O . SER A 1 96 ? 6.685 11.140 -6.454 1.00 98.31 96 SER A O 1
ATOM 794 N N . ASN A 1 97 ? 5.805 9.104 -6.200 1.00 98.12 97 ASN A N 1
ATOM 795 C CA . ASN A 1 97 ? 5.005 9.154 -7.421 1.00 98.12 97 ASN A CA 1
ATOM 796 C C . A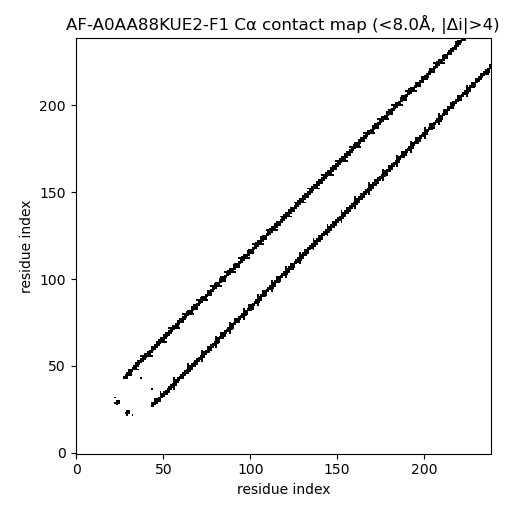SN A 1 97 ? 3.606 9.682 -7.100 1.00 98.12 97 ASN A C 1
ATOM 798 O O . ASN A 1 97 ? 3.055 9.385 -6.038 1.00 98.12 97 ASN A O 1
ATOM 802 N N . GLU A 1 98 ? 2.978 10.392 -8.032 1.00 98.56 98 GLU A N 1
ATOM 803 C CA . GLU A 1 98 ? 1.609 10.863 -7.797 1.00 98.56 98 GLU A CA 1
ATOM 804 C C . GLU A 1 98 ? 0.633 9.679 -7.801 1.00 98.56 98 GLU A C 1
ATOM 806 O O . GLU A 1 98 ? -0.244 9.556 -6.944 1.00 98.56 98 GLU A O 1
ATOM 811 N N . ARG A 1 99 ? 0.756 8.766 -8.776 1.00 98.56 99 ARG A N 1
ATOM 812 C CA . ARG A 1 99 ? -0.197 7.659 -8.935 1.00 98.56 99 ARG A CA 1
ATOM 813 C C . ARG A 1 99 ? 0.463 6.346 -9.307 1.00 98.56 99 ARG A C 1
ATOM 815 O O . ARG A 1 99 ? 1.149 6.232 -10.319 1.00 98.56 99 ARG A O 1
ATOM 822 N N . ILE A 1 100 ? 0.119 5.307 -8.555 1.00 98.75 100 ILE A N 1
ATOM 823 C CA . ILE A 1 100 ? 0.476 3.919 -8.839 1.00 98.75 100 ILE A CA 1
ATOM 824 C C . ILE A 1 100 ? -0.803 3.113 -9.005 1.00 98.75 100 ILE A C 1
ATOM 826 O O . ILE A 1 100 ? -1.659 3.098 -8.123 1.00 98.75 100 ILE A O 1
ATOM 830 N N . THR A 1 101 ? -0.925 2.415 -10.129 1.00 98.81 101 THR A N 1
ATOM 831 C CA . THR A 1 101 ? -1.940 1.380 -10.337 1.00 98.81 101 THR A CA 1
ATOM 832 C C . THR A 1 101 ? -1.244 0.053 -10.599 1.00 98.81 101 THR A C 1
ATOM 834 O O . THR A 1 101 ? -0.477 -0.065 -11.554 1.00 98.81 101 THR A O 1
ATOM 837 N N . ALA A 1 102 ? -1.488 -0.940 -9.751 1.00 98.50 102 ALA A N 1
ATOM 838 C CA . ALA A 1 102 ? -0.747 -2.192 -9.765 1.00 98.50 102 ALA A CA 1
ATOM 839 C C . ALA A 1 102 ? -1.686 -3.404 -9.757 1.00 98.50 102 ALA A C 1
ATOM 841 O O . ALA A 1 102 ? -2.559 -3.515 -8.896 1.00 98.50 102 ALA A O 1
ATOM 842 N N . TYR A 1 103 ? -1.483 -4.314 -10.705 1.00 98.75 103 TYR A N 1
ATOM 843 C CA . TYR A 1 103 ? -2.290 -5.515 -10.897 1.00 98.75 103 TYR A CA 1
ATOM 844 C C . TYR A 1 103 ? -1.434 -6.772 -10.788 1.00 98.75 103 TYR A C 1
ATOM 846 O O . TYR A 1 103 ? -0.472 -6.924 -11.541 1.00 98.75 103 TYR A O 1
ATOM 854 N N . SER A 1 104 ? -1.823 -7.681 -9.896 1.00 98.38 104 SER A N 1
ATOM 855 C CA . SER A 1 104 ? -1.294 -9.048 -9.829 1.00 98.38 104 SER A CA 1
ATOM 856 C C . SER A 1 104 ? 0.226 -9.139 -9.681 1.00 98.38 104 SER A C 1
ATOM 858 O O . SER A 1 104 ? 0.851 -10.006 -10.280 1.00 98.38 104 SER A O 1
ATOM 860 N N . ASN A 1 105 ? 0.831 -8.227 -8.921 1.00 98.19 105 ASN A N 1
ATOM 861 C CA . ASN A 1 105 ? 2.262 -8.246 -8.627 1.00 98.19 105 ASN A CA 1
ATOM 862 C C . ASN A 1 105 ? 2.515 -9.032 -7.339 1.00 98.19 105 ASN A C 1
ATOM 864 O O . ASN A 1 105 ? 1.686 -9.025 -6.427 1.00 98.19 105 ASN A O 1
ATOM 868 N N . GLU A 1 106 ? 3.683 -9.654 -7.209 1.00 98.69 106 GLU A N 1
ATOM 869 C CA . GLU A 1 106 ? 3.999 -10.361 -5.964 1.00 98.69 106 GLU A CA 1
ATOM 870 C C . GLU A 1 106 ? 4.262 -9.358 -4.834 1.00 98.69 106 GLU A C 1
ATOM 872 O O . GLU A 1 106 ? 3.761 -9.494 -3.717 1.00 98.69 106 GLU A O 1
ATOM 877 N N . ARG A 1 107 ? 5.061 -8.313 -5.096 1.00 98.62 107 ARG A N 1
ATOM 878 C CA . ARG A 1 107 ? 5.473 -7.362 -4.054 1.00 98.62 107 ARG A CA 1
ATOM 879 C C . ARG A 1 107 ? 5.479 -5.920 -4.525 1.00 98.62 107 ARG A C 1
ATOM 881 O O . ARG A 1 107 ? 6.128 -5.568 -5.506 1.00 98.62 107 ARG A O 1
ATOM 888 N N . ILE A 1 108 ? 4.855 -5.062 -3.726 1.00 98.75 108 ILE A N 1
ATOM 889 C CA . ILE A 1 108 ? 4.881 -3.609 -3.875 1.00 98.75 108 ILE A CA 1
ATOM 890 C C . ILE A 1 108 ? 5.438 -3.001 -2.596 1.00 98.75 108 ILE A C 1
ATOM 892 O O . ILE A 1 108 ? 4.918 -3.250 -1.509 1.00 98.75 108 ILE A O 1
ATOM 896 N N . THR A 1 109 ? 6.472 -2.180 -2.730 1.00 98.81 109 THR A N 1
ATOM 897 C CA . THR A 1 109 ? 6.968 -1.310 -1.664 1.00 98.81 109 THR A CA 1
ATOM 898 C C . THR A 1 109 ? 6.852 0.134 -2.124 1.00 98.81 109 THR A C 1
ATOM 900 O O . THR A 1 109 ? 7.408 0.500 -3.158 1.00 98.81 109 THR A O 1
ATOM 903 N N . ALA A 1 110 ? 6.109 0.951 -1.388 1.00 98.56 110 ALA A N 1
ATOM 904 C CA . ALA A 1 110 ? 5.746 2.290 -1.826 1.00 98.56 110 ALA A CA 1
ATOM 905 C C . ALA A 1 110 ? 5.995 3.327 -0.728 1.00 98.56 110 ALA A C 1
ATOM 907 O O . ALA A 1 110 ? 5.522 3.174 0.398 1.00 98.56 110 ALA A O 1
ATOM 908 N N . TYR A 1 111 ? 6.724 4.383 -1.072 1.00 98.75 111 TYR A N 1
ATOM 909 C CA . TYR A 1 111 ? 7.124 5.456 -0.170 1.00 98.75 111 TYR A CA 1
ATOM 910 C C . TYR A 1 111 ? 6.612 6.801 -0.674 1.00 98.75 111 TYR A C 1
ATOM 912 O O . TYR A 1 111 ? 6.935 7.192 -1.796 1.00 98.75 111 TYR A O 1
ATOM 920 N N . SER A 1 112 ? 5.864 7.514 0.167 1.00 98.50 112 SER A N 1
ATOM 921 C CA . SER A 1 112 ? 5.499 8.920 -0.051 1.00 98.50 112 SER A CA 1
ATOM 922 C C . SER A 1 112 ? 4.778 9.202 -1.370 1.00 98.50 112 SER A C 1
ATOM 924 O O . SER A 1 112 ? 5.006 10.235 -1.987 1.00 98.50 112 SER A O 1
ATOM 926 N N . ASN A 1 113 ? 3.934 8.280 -1.830 1.00 98.44 113 ASN A N 1
ATOM 927 C CA . ASN A 1 113 ? 3.126 8.468 -3.032 1.00 98.44 113 ASN A CA 1
ATOM 928 C C . ASN A 1 113 ? 1.781 9.094 -2.659 1.00 98.44 113 ASN A C 1
ATOM 930 O O . ASN A 1 113 ? 1.228 8.798 -1.598 1.00 98.44 113 ASN A O 1
ATOM 934 N N . GLU A 1 114 ? 1.200 9.893 -3.548 1.00 98.69 114 GLU A N 1
ATOM 935 C CA . GLU A 1 114 ? -0.121 10.468 -3.271 1.00 98.69 114 GLU A CA 1
ATOM 936 C C . GLU A 1 114 ? -1.198 9.377 -3.332 1.00 98.69 114 GLU A C 1
ATOM 938 O O . GLU A 1 114 ? -2.059 9.262 -2.459 1.00 98.69 114 GLU A O 1
ATOM 943 N N . ARG A 1 115 ? -1.179 8.529 -4.372 1.00 98.62 115 ARG A N 1
ATOM 944 C CA . ARG A 1 115 ? -2.229 7.520 -4.578 1.00 98.62 115 ARG A CA 1
ATOM 945 C C . ARG A 1 115 ? -1.693 6.177 -5.033 1.00 98.62 115 ARG A C 1
ATOM 947 O O . ARG A 1 115 ? -1.021 6.064 -6.055 1.00 98.62 115 ARG A O 1
ATOM 954 N N . ILE A 1 116 ? -2.125 5.130 -4.342 1.00 98.81 116 ILE A N 1
ATOM 955 C CA . ILE A 1 116 ? -1.886 3.735 -4.706 1.00 98.81 116 ILE A CA 1
ATOM 956 C C . ILE A 1 116 ? -3.231 3.049 -4.898 1.00 98.81 116 ILE A C 1
ATOM 958 O O . ILE A 1 116 ? -4.070 3.052 -4.002 1.00 98.81 116 ILE A O 1
ATOM 962 N N . THR A 1 117 ? -3.425 2.432 -6.058 1.00 98.88 117 THR A N 1
ATOM 963 C CA . THR A 1 117 ? -4.532 1.511 -6.317 1.00 98.88 117 THR A CA 1
ATOM 964 C C . THR A 1 117 ? -3.962 0.144 -6.665 1.00 98.88 117 THR A C 1
ATOM 966 O O . THR A 1 117 ? -3.194 0.019 -7.617 1.00 98.88 117 THR A O 1
ATOM 969 N N . ALA A 1 118 ? -4.304 -0.877 -5.887 1.00 98.62 118 ALA A N 1
ATOM 970 C CA . ALA A 1 118 ? -3.667 -2.182 -5.978 1.00 98.62 118 ALA A CA 1
ATOM 971 C C . ALA A 1 118 ? -4.700 -3.313 -6.019 1.00 98.62 118 ALA A C 1
ATOM 973 O O . ALA A 1 118 ? -5.560 -3.411 -5.143 1.00 98.62 118 ALA A O 1
ATOM 974 N N . TYR A 1 119 ? -4.593 -4.173 -7.027 1.00 98.75 119 TYR A N 1
ATOM 975 C CA . TYR A 1 119 ? -5.504 -5.283 -7.285 1.00 98.75 119 TYR A CA 1
ATOM 976 C C . TYR A 1 119 ? -4.757 -6.614 -7.259 1.00 98.75 119 TYR A C 1
ATOM 978 O O . TYR A 1 119 ? -3.815 -6.799 -8.031 1.00 98.75 119 TYR A O 1
ATOM 986 N N . SER A 1 120 ? -5.206 -7.543 -6.416 1.00 98.50 120 SER A N 1
ATOM 987 C CA . SER A 1 120 ? -4.768 -8.945 -6.421 1.00 98.50 120 SER A CA 1
ATOM 988 C C . SER A 1 120 ? -3.257 -9.154 -6.290 1.00 98.50 120 SER A C 1
ATOM 990 O O . SER A 1 120 ? -2.702 -10.036 -6.934 1.00 98.50 120 SER A O 1
ATOM 992 N N . ASN A 1 121 ? -2.579 -8.332 -5.490 1.00 98.44 121 ASN A N 1
ATOM 993 C CA . ASN A 1 121 ? -1.152 -8.484 -5.211 1.00 98.44 121 ASN A CA 1
ATOM 994 C C . ASN A 1 121 ? -0.949 -9.358 -3.970 1.00 98.44 121 ASN A C 1
ATOM 996 O O . ASN A 1 121 ? -1.758 -9.319 -3.040 1.00 98.44 121 ASN A O 1
ATOM 1000 N N . GLU A 1 122 ? 0.157 -10.094 -3.898 1.00 98.75 122 GLU A N 1
ATOM 1001 C CA . GLU A 1 122 ? 0.429 -10.895 -2.698 1.00 98.75 122 GLU A CA 1
ATOM 1002 C C . GLU A 1 122 ? 0.789 -9.984 -1.517 1.00 98.75 122 GLU A C 1
ATOM 1004 O O . GLU A 1 122 ? 0.304 -10.154 -0.397 1.00 98.75 122 GLU A O 1
ATOM 1009 N N . ARG A 1 123 ? 1.660 -8.988 -1.733 1.00 98.69 123 ARG A N 1
ATOM 1010 C CA . ARG A 1 123 ? 2.159 -8.135 -0.646 1.00 98.69 123 ARG A CA 1
ATOM 1011 C C . ARG A 1 123 ? 2.286 -6.675 -1.036 1.00 98.69 123 ARG A C 1
ATOM 1013 O O . ARG A 1 123 ? 2.961 -6.325 -1.999 1.00 98.69 123 ARG A O 1
ATOM 1020 N N . ILE A 1 124 ? 1.742 -5.815 -0.184 1.00 98.81 124 ILE A N 1
ATOM 1021 C CA . ILE A 1 124 ? 1.901 -4.364 -0.246 1.00 98.81 124 ILE A CA 1
ATOM 1022 C C . ILE A 1 124 ? 2.521 -3.892 1.062 1.00 98.81 124 ILE A C 1
ATOM 1024 O O . ILE A 1 124 ? 1.992 -4.165 2.137 1.00 98.81 124 ILE A O 1
ATOM 1028 N N . THR A 1 125 ? 3.626 -3.161 0.969 1.00 98.88 125 THR A N 1
ATOM 1029 C CA . THR A 1 125 ? 4.210 -2.412 2.083 1.00 98.88 125 THR A CA 1
ATOM 1030 C C . THR A 1 125 ? 4.228 -0.936 1.717 1.00 98.88 125 THR A C 1
ATOM 1032 O O . THR A 1 125 ? 4.830 -0.555 0.716 1.00 98.88 125 THR A O 1
ATOM 1035 N N . ALA A 1 126 ? 3.548 -0.105 2.497 1.00 98.56 126 ALA A N 1
ATOM 1036 C CA . ALA A 1 126 ? 3.307 1.286 2.146 1.00 98.56 126 ALA A CA 1
ATOM 1037 C C . ALA A 1 126 ? 3.665 2.224 3.302 1.00 98.56 126 ALA A C 1
ATOM 1039 O O . ALA A 1 126 ? 3.178 2.052 4.419 1.00 98.56 126 ALA A O 1
ATOM 1040 N N . TYR A 1 127 ? 4.503 3.217 3.024 1.00 98.75 127 TYR A N 1
ATOM 1041 C CA . TYR A 1 127 ? 5.002 4.195 3.984 1.00 98.75 127 TYR A CA 1
ATOM 1042 C C . TYR A 1 127 ? 4.604 5.609 3.567 1.00 98.75 127 TYR A C 1
ATOM 1044 O O . TYR A 1 127 ? 4.965 6.046 2.474 1.00 98.75 127 TYR A O 1
ATOM 1052 N N . SER A 1 128 ? 3.911 6.323 4.452 1.00 98.44 128 SER A N 1
ATOM 1053 C CA . SER A 1 128 ? 3.650 7.762 4.327 1.00 98.44 128 SER A CA 1
ATOM 1054 C C . SER A 1 128 ? 2.964 8.183 3.028 1.00 98.44 128 SER A C 1
ATOM 1056 O O . SER A 1 128 ? 3.304 9.212 2.460 1.00 98.44 128 SER A O 1
ATOM 1058 N N . ASN A 1 129 ? 2.029 7.377 2.529 1.00 98.31 129 ASN A N 1
ATOM 1059 C CA . ASN A 1 129 ? 1.238 7.703 1.344 1.00 98.31 129 ASN A CA 1
ATOM 1060 C C . ASN A 1 129 ? -0.047 8.420 1.761 1.00 98.31 129 ASN A C 1
ATOM 1062 O O . ASN A 1 129 ? -0.605 8.126 2.819 1.00 98.31 129 ASN A O 1
ATOM 1066 N N . GLU A 1 130 ? -0.571 9.302 0.915 1.00 98.62 130 GLU A N 1
ATOM 1067 C CA . GLU A 1 130 ? -1.836 9.973 1.238 1.00 98.62 130 GLU A CA 1
ATOM 1068 C C . GLU A 1 130 ? -2.998 8.977 1.139 1.00 98.62 130 GLU A C 1
ATOM 1070 O O . GLU A 1 130 ? -3.825 8.858 2.041 1.00 98.62 130 GLU A O 1
ATOM 1075 N N . ARG A 1 131 ? -3.084 8.208 0.043 1.00 98.56 131 ARG A N 1
ATOM 1076 C CA . ARG A 1 131 ? -4.214 7.293 -0.182 1.00 98.56 131 ARG A CA 1
ATOM 1077 C C . ARG A 1 131 ? -3.809 5.944 -0.744 1.00 98.56 131 ARG A C 1
ATOM 1079 O O . ARG A 1 131 ? -3.184 5.842 -1.797 1.00 98.56 131 ARG A O 1
ATOM 1086 N N . ILE A 1 132 ? -4.304 4.890 -0.104 1.00 98.75 132 ILE A N 1
ATOM 1087 C CA . ILE A 1 132 ? -4.194 3.505 -0.558 1.00 98.75 132 ILE A CA 1
ATOM 1088 C C . ILE A 1 132 ? -5.596 2.949 -0.769 1.00 98.75 132 ILE A C 1
ATOM 1090 O O . ILE A 1 132 ? -6.416 2.949 0.146 1.00 98.75 132 ILE A O 1
ATOM 1094 N N . THR A 1 133 ? -5.863 2.440 -1.966 1.00 98.88 133 THR A N 1
ATOM 1095 C CA . THR A 1 133 ? -7.051 1.642 -2.270 1.00 98.88 133 THR A CA 1
ATOM 1096 C C . THR A 1 133 ? -6.612 0.250 -2.700 1.00 98.88 133 THR A C 1
ATOM 1098 O O . THR A 1 133 ? -5.881 0.106 -3.677 1.00 98.88 133 THR A O 1
ATOM 1101 N N . ALA A 1 134 ? -7.035 -0.778 -1.974 1.00 98.56 134 ALA A N 1
ATOM 1102 C CA . ALA A 1 134 ? -6.520 -2.127 -2.150 1.00 98.56 134 ALA A CA 1
ATOM 1103 C C . ALA A 1 134 ? -7.652 -3.155 -2.249 1.00 98.56 134 ALA A C 1
ATOM 1105 O O . ALA A 1 134 ? -8.514 -3.222 -1.373 1.00 98.56 134 ALA A O 1
ATOM 1106 N N . TYR A 1 135 ? -7.629 -3.963 -3.305 1.00 98.75 135 TYR A N 1
ATOM 1107 C CA . TYR A 1 135 ? -8.634 -4.974 -3.613 1.00 98.75 135 TYR A CA 1
ATOM 1108 C C . TYR A 1 135 ? -8.005 -6.363 -3.672 1.00 98.75 135 TYR A C 1
ATOM 1110 O O . TYR A 1 135 ? -7.093 -6.591 -4.469 1.00 98.75 135 TYR A O 1
ATOM 1118 N N . SER A 1 136 ? -8.526 -7.287 -2.868 1.00 98.44 136 SER A N 1
ATOM 1119 C CA . SER A 1 136 ? -8.225 -8.720 -2.942 1.00 98.44 136 SER A CA 1
ATOM 1120 C C . SER A 1 136 ? -6.738 -9.067 -2.855 1.00 98.44 136 SER A C 1
ATOM 1122 O O . SER A 1 136 ? -6.269 -9.951 -3.563 1.00 98.44 136 SER A O 1
ATOM 1124 N N . ASN A 1 137 ? -5.978 -8.347 -2.029 1.00 98.38 137 ASN A N 1
ATOM 1125 C CA . ASN A 1 137 ? -4.564 -8.631 -1.789 1.00 98.38 137 ASN A CA 1
ATOM 1126 C C . ASN A 1 137 ? -4.424 -9.598 -0.611 1.00 98.38 137 ASN A C 1
ATOM 1128 O O . ASN A 1 137 ? -5.218 -9.556 0.331 1.00 98.38 137 ASN A O 1
ATOM 1132 N N . GLU A 1 138 ? -3.380 -10.422 -0.603 1.00 98.69 138 GLU A N 1
ATOM 1133 C CA . GLU A 1 138 ? -3.165 -11.315 0.541 1.00 98.69 138 GLU A CA 1
ATOM 1134 C C . GLU A 1 138 ? -2.721 -10.508 1.767 1.00 98.69 138 GLU A C 1
ATOM 1136 O O . GLU A 1 138 ? -3.219 -10.693 2.879 1.00 98.69 138 GLU A O 1
ATOM 1141 N N . ARG A 1 139 ? -1.766 -9.582 1.598 1.00 98.69 139 ARG A N 1
ATOM 1142 C CA . ARG A 1 139 ? -1.189 -8.840 2.728 1.00 98.69 139 ARG A CA 1
ATOM 1143 C C . ARG A 1 139 ? -0.941 -7.375 2.424 1.00 98.69 139 ARG A C 1
ATOM 1145 O O . ARG A 1 139 ? -0.247 -7.024 1.474 1.00 98.69 139 ARG A O 1
ATOM 1152 N N . ILE A 1 140 ? -1.400 -6.526 3.336 1.00 98.81 140 ILE A N 1
ATOM 1153 C CA . ILE A 1 140 ? -1.116 -5.093 3.358 1.00 98.81 140 ILE A CA 1
ATOM 1154 C C . ILE A 1 140 ? -0.444 -4.756 4.682 1.00 98.81 140 ILE A C 1
ATOM 1156 O O . ILE A 1 140 ? -0.983 -5.049 5.747 1.00 98.81 140 ILE A O 1
ATOM 1160 N N . THR A 1 141 ? 0.718 -4.117 4.614 1.00 98.88 141 THR A N 1
ATOM 1161 C CA . THR A 1 141 ? 1.383 -3.493 5.759 1.00 98.88 141 THR A CA 1
ATOM 1162 C C . THR A 1 141 ? 1.523 -2.004 5.482 1.00 98.88 141 THR A C 1
ATOM 1164 O O . THR A 1 141 ? 2.147 -1.616 4.497 1.00 98.88 141 THR A O 1
ATOM 1167 N N . ALA A 1 142 ? 0.925 -1.166 6.319 1.00 98.56 142 ALA A N 1
ATOM 1168 C CA . ALA A 1 142 ? 0.806 0.260 6.058 1.00 98.56 142 ALA A CA 1
ATOM 1169 C C . ALA A 1 142 ? 1.264 1.084 7.264 1.00 98.56 142 ALA A C 1
ATOM 1171 O O . ALA A 1 142 ? 0.782 0.882 8.377 1.00 98.56 142 ALA A O 1
ATOM 1172 N N . TYR A 1 143 ? 2.184 2.014 7.033 1.00 98.75 143 TYR A N 1
ATOM 1173 C CA . TYR A 1 143 ? 2.789 2.879 8.039 1.00 98.75 143 TYR A CA 1
ATOM 1174 C C . TYR A 1 143 ? 2.511 4.346 7.724 1.00 98.75 143 TYR A C 1
ATOM 1176 O O . TYR A 1 143 ? 2.891 4.820 6.653 1.00 98.75 143 TYR A O 1
ATOM 1184 N N . SER A 1 144 ? 1.902 5.062 8.667 1.00 98.25 144 SER A N 1
ATOM 1185 C CA . SER A 1 144 ? 1.777 6.525 8.643 1.00 98.25 144 SER A CA 1
ATOM 1186 C C . SER A 1 144 ? 1.105 7.097 7.393 1.00 98.25 144 SER A C 1
ATOM 1188 O O . SER A 1 144 ? 1.538 8.125 6.887 1.00 98.25 144 SER A O 1
ATOM 1190 N N . ASN A 1 145 ? 0.083 6.425 6.865 1.00 98.25 145 ASN A N 1
ATOM 1191 C CA . ASN A 1 145 ? -0.683 6.895 5.709 1.00 98.25 145 ASN A CA 1
ATOM 1192 C C . ASN A 1 145 ? -1.906 7.695 6.174 1.00 98.25 145 ASN A C 1
ATOM 1194 O O . ASN A 1 145 ? -2.482 7.393 7.221 1.00 98.25 145 ASN A O 1
ATOM 1198 N N . GLU A 1 146 ? -2.358 8.658 5.377 1.00 98.56 146 GLU A N 1
ATOM 1199 C CA . GLU A 1 146 ? -3.566 9.423 5.724 1.00 98.56 146 GLU A CA 1
ATOM 1200 C C . GLU A 1 146 ? -4.821 8.547 5.560 1.00 98.56 146 GLU A C 1
ATOM 1202 O O . GLU A 1 146 ? -5.681 8.465 6.437 1.00 98.56 146 GLU A O 1
ATOM 1207 N N . GLY A 1 147 ? -4.927 7.814 4.448 1.00 97.50 147 GLY A N 1
ATOM 1208 C CA . GLY A 1 147 ? -6.123 7.044 4.119 1.00 97.50 147 GLY A CA 1
ATOM 1209 C C . GLY A 1 147 ? -5.847 5.662 3.544 1.00 97.50 147 GLY A C 1
ATOM 1210 O O . GLY A 1 147 ? -5.177 5.509 2.525 1.00 97.50 147 GLY A O 1
ATOM 1211 N N . ILE A 1 148 ? -6.479 4.646 4.128 1.00 98.75 148 ILE A N 1
ATOM 1212 C CA . ILE A 1 148 ? -6.513 3.280 3.600 1.00 98.75 148 ILE A CA 1
ATOM 1213 C C . ILE A 1 148 ? -7.964 2.877 3.366 1.00 98.75 148 ILE A C 1
ATOM 1215 O O . ILE A 1 148 ? -8.786 2.924 4.280 1.00 98.75 148 ILE A O 1
ATOM 1219 N N . THR A 1 149 ? -8.273 2.438 2.150 1.00 98.81 149 THR A N 1
ATOM 1220 C CA . THR A 1 149 ? -9.529 1.769 1.809 1.00 98.81 149 THR A CA 1
ATOM 1221 C C . THR A 1 149 ? -9.219 0.373 1.286 1.00 98.81 149 THR A C 1
ATOM 1223 O O . THR A 1 149 ? -8.522 0.224 0.286 1.00 98.81 149 THR A O 1
ATOM 1226 N N . ALA A 1 150 ? -9.710 -0.657 1.966 1.00 98.56 150 ALA A N 1
ATOM 1227 C CA . ALA A 1 150 ? -9.312 -2.033 1.704 1.00 98.56 150 ALA A CA 1
ATOM 1228 C C . ALA A 1 150 ? -10.527 -2.957 1.566 1.00 98.56 150 ALA A C 1
ATOM 1230 O O . ALA A 1 150 ? -11.377 -3.011 2.454 1.00 98.56 150 ALA A O 1
ATOM 1231 N N . TYR A 1 151 ? -10.587 -3.695 0.462 1.00 98.75 151 TYR A N 1
ATOM 1232 C CA . TYR A 1 151 ? -11.673 -4.600 0.105 1.00 98.75 151 TYR A CA 1
ATOM 1233 C C . TYR A 1 151 ? -11.161 -6.031 -0.033 1.00 98.75 151 TYR A C 1
ATOM 1235 O O . TYR A 1 151 ? -10.264 -6.280 -0.838 1.00 98.75 151 TYR A O 1
ATOM 1243 N N . SER A 1 152 ? -11.761 -6.961 0.709 1.00 98.44 152 SER A N 1
ATOM 1244 C CA . SER A 1 152 ? -11.580 -8.407 0.526 1.00 98.44 152 SER A CA 1
ATOM 1245 C C . SER A 1 152 ? -10.133 -8.898 0.608 1.00 98.44 152 SER A C 1
ATOM 1247 O O . SER A 1 152 ? -9.746 -9.804 -0.118 1.00 98.44 152 SER A O 1
ATOM 1249 N N . ASN A 1 153 ? -9.317 -8.292 1.470 1.00 98.44 153 ASN A N 1
ATOM 1250 C CA . ASN A 1 153 ? -7.933 -8.713 1.686 1.00 98.44 153 ASN A CA 1
ATOM 1251 C C . ASN A 1 153 ? -7.868 -9.757 2.804 1.00 98.44 153 ASN A C 1
ATOM 1253 O O . ASN A 1 153 ? -8.647 -9.703 3.758 1.00 98.44 153 ASN A O 1
ATOM 1257 N N . GLU A 1 154 ? -6.897 -10.665 2.750 1.00 98.69 154 GLU A N 1
ATOM 1258 C CA . GLU A 1 154 ? -6.740 -11.638 3.837 1.00 98.69 154 GLU A CA 1
ATOM 1259 C C . GLU A 1 154 ? -6.219 -10.943 5.101 1.00 98.69 154 GLU A C 1
ATOM 1261 O O . GLU A 1 154 ? -6.714 -11.154 6.210 1.00 98.69 154 GLU A O 1
ATOM 1266 N N . ARG A 1 155 ? -5.191 -10.091 4.968 1.00 98.69 155 ARG A N 1
ATOM 1267 C CA . ARG A 1 155 ? -4.537 -9.467 6.126 1.00 98.69 155 ARG A CA 1
ATOM 1268 C C . ARG A 1 155 ? -4.174 -8.013 5.900 1.00 98.69 155 ARG A C 1
ATOM 1270 O O . ARG A 1 155 ? -3.467 -7.665 4.958 1.00 98.69 155 ARG A O 1
ATOM 1277 N N . ILE A 1 156 ? -4.548 -7.185 6.867 1.00 98.75 156 ILE A N 1
ATOM 1278 C CA . ILE A 1 156 ? -4.142 -5.785 6.966 1.00 98.75 156 ILE A CA 1
ATOM 1279 C C . ILE A 1 156 ? -3.426 -5.583 8.295 1.00 98.75 156 ILE A C 1
ATOM 1281 O O . ILE A 1 156 ? -3.973 -5.892 9.351 1.00 98.75 156 ILE A O 1
ATOM 1285 N N . THR A 1 157 ? -2.215 -5.042 8.241 1.00 98.81 157 THR A N 1
ATOM 1286 C CA . THR A 1 157 ? -1.482 -4.540 9.404 1.00 98.81 157 THR A CA 1
ATOM 1287 C C . THR A 1 157 ? -1.229 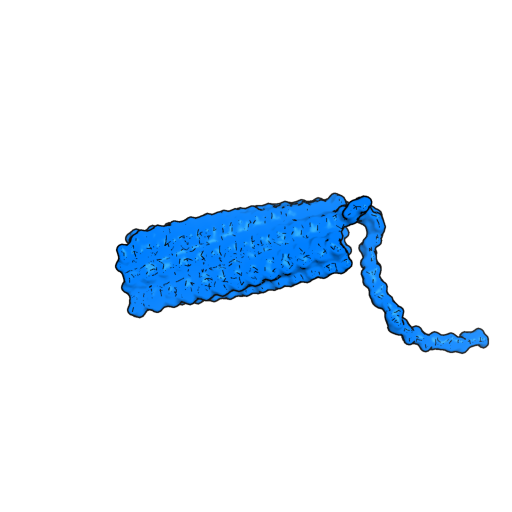-3.054 9.207 1.00 98.81 157 THR A C 1
ATOM 1289 O O . THR A 1 157 ? -0.595 -2.660 8.232 1.00 98.81 157 THR A O 1
ATOM 1292 N N . ALA A 1 158 ? -1.741 -2.222 10.104 1.00 98.50 158 ALA A N 1
ATOM 1293 C CA . ALA A 1 158 ? -1.741 -0.779 9.931 1.00 98.50 158 ALA A CA 1
ATOM 1294 C C . ALA A 1 158 ? -1.199 -0.074 11.177 1.00 98.50 158 ALA A C 1
ATOM 1296 O O . ALA A 1 158 ? -1.702 -0.284 12.279 1.00 98.50 158 ALA A O 1
ATOM 1297 N N . TYR A 1 159 ? -0.184 0.763 10.991 1.00 98.69 159 TYR A N 1
ATOM 1298 C CA . TYR A 1 159 ? 0.499 1.518 12.034 1.00 98.69 159 TYR A CA 1
ATOM 1299 C C . TYR A 1 159 ? 0.332 3.018 11.802 1.00 98.69 159 TYR A C 1
ATOM 1301 O O . TYR A 1 159 ? 0.748 3.522 10.760 1.00 98.69 159 TYR A O 1
ATOM 1309 N N . SER A 1 160 ? -0.225 3.721 12.786 1.00 98.31 160 SER A N 1
ATOM 1310 C CA . SER A 1 160 ? -0.232 5.187 12.852 1.00 98.31 160 SER A CA 1
ATOM 1311 C C . SER A 1 160 ? -0.867 5.887 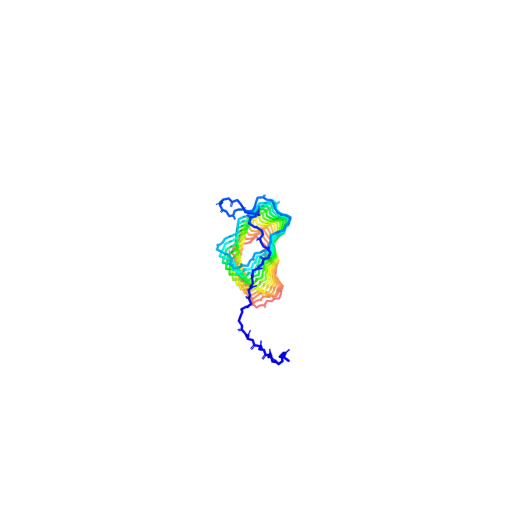11.650 1.00 98.31 160 SER A C 1
ATOM 1313 O O . SER A 1 160 ? -0.352 6.898 11.191 1.00 98.31 160 SER A O 1
ATOM 1315 N N . ASN A 1 161 ? -1.958 5.343 11.112 1.00 98.19 161 ASN A N 1
ATOM 1316 C CA . ASN A 1 161 ? -2.690 5.947 9.999 1.00 98.19 161 ASN A CA 1
ATOM 1317 C C . ASN A 1 161 ? -3.832 6.821 10.527 1.00 98.19 161 ASN A C 1
ATOM 1319 O O . ASN A 1 161 ? -4.433 6.505 11.557 1.00 98.19 161 ASN A O 1
ATOM 1323 N N . GLU A 1 162 ? -4.193 7.874 9.800 1.00 98.56 162 GLU A N 1
ATOM 1324 C CA . GLU A 1 162 ? -5.318 8.724 10.212 1.00 98.56 162 GLU A CA 1
ATOM 1325 C C . GLU A 1 162 ? -6.643 7.974 10.022 1.00 98.56 162 GLU A C 1
ATOM 1327 O O . GLU A 1 162 ? -7.490 7.905 10.917 1.00 98.56 162 GLU A O 1
ATOM 1332 N N . ARG A 1 163 ? -6.827 7.329 8.863 1.00 98.50 163 ARG A N 1
ATOM 1333 C CA . ARG A 1 163 ? -8.081 6.643 8.547 1.00 98.50 163 ARG A CA 1
ATOM 1334 C C . ARG A 1 163 ? -7.896 5.297 7.862 1.00 98.50 163 ARG A C 1
ATOM 1336 O O . ARG A 1 163 ? -7.273 5.178 6.812 1.00 98.50 163 ARG A O 1
ATOM 1343 N N . ILE A 1 164 ? -8.608 4.300 8.381 1.00 98.69 164 ILE A N 1
ATOM 1344 C CA . ILE A 1 164 ? -8.775 2.979 7.771 1.00 98.69 164 ILE A CA 1
ATOM 1345 C C . ILE A 1 164 ? -10.260 2.727 7.527 1.00 98.69 164 ILE A C 1
ATOM 1347 O O . ILE A 1 164 ? -11.074 2.808 8.445 1.00 98.69 164 ILE A O 1
ATOM 1351 N N . THR A 1 165 ? -10.615 2.387 6.291 1.00 98.81 165 THR A N 1
ATOM 1352 C CA . THR A 1 165 ? -11.936 1.877 5.917 1.00 98.81 165 THR A CA 1
ATOM 1353 C C . THR A 1 165 ? -11.765 0.485 5.314 1.00 98.81 165 THR A C 1
ATOM 1355 O O . THR A 1 165 ? -11.101 0.333 4.294 1.00 98.81 165 THR A O 1
ATOM 1358 N N . ALA A 1 166 ? -12.329 -0.539 5.945 1.00 98.50 166 ALA A N 1
ATOM 1359 C CA . ALA A 1 166 ? -12.053 -1.928 5.601 1.00 98.50 166 ALA A CA 1
ATOM 1360 C C . ALA A 1 166 ? -13.344 -2.731 5.410 1.00 98.50 166 ALA A C 1
ATOM 1362 O O . ALA A 1 166 ? -14.202 -2.748 6.290 1.00 98.50 166 ALA A O 1
ATOM 1363 N N . TYR A 1 167 ? -13.466 -3.409 4.273 1.00 98.69 167 TYR A N 1
ATOM 1364 C CA . TYR A 1 167 ? -14.634 -4.187 3.874 1.00 98.69 167 TYR A CA 1
ATOM 1365 C C . TYR A 1 167 ? -14.267 -5.651 3.640 1.00 98.69 167 TYR A C 1
ATOM 1367 O O . TYR A 1 167 ? -13.446 -5.943 2.774 1.00 98.69 167 TYR A O 1
ATOM 1375 N N . SER A 1 168 ? -14.933 -6.563 4.348 1.00 98.38 168 SER A N 1
ATOM 1376 C CA . SER A 1 168 ? -14.882 -8.013 4.101 1.00 98.38 168 SER A CA 1
ATOM 1377 C C . SER A 1 168 ? -13.476 -8.622 4.129 1.00 98.38 168 SER A C 1
ATOM 1379 O O . SER A 1 168 ? -13.159 -9.470 3.304 1.00 98.38 168 SER A O 1
ATOM 1381 N N . ASN A 1 169 ? -12.610 -8.164 5.032 1.00 98.31 169 ASN A N 1
ATOM 1382 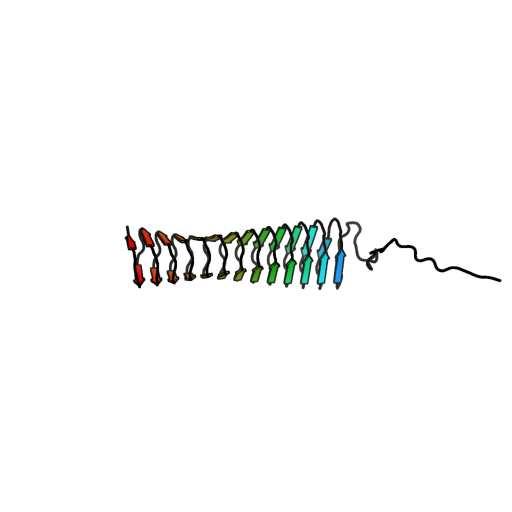C CA . ASN A 1 169 ? -11.261 -8.708 5.197 1.00 98.31 169 ASN A CA 1
ATOM 1383 C C . ASN A 1 169 ? -11.264 -9.809 6.261 1.00 98.31 169 ASN A C 1
ATOM 1385 O O . ASN A 1 169 ? -12.018 -9.734 7.233 1.00 98.31 169 ASN A O 1
ATOM 1389 N N . GLU A 1 170 ? -10.378 -10.794 6.142 1.00 98.56 170 GLU A N 1
ATOM 1390 C CA . GLU A 1 170 ? -10.301 -11.841 7.169 1.00 98.56 170 GLU A CA 1
ATOM 1391 C C . GLU A 1 170 ? -9.707 -11.273 8.465 1.00 98.56 170 GLU A C 1
ATOM 1393 O O . GLU A 1 170 ? -10.214 -11.498 9.566 1.00 98.56 170 GLU A O 1
ATOM 1398 N N . ARG A 1 171 ? -8.605 -10.516 8.369 1.00 98.62 171 ARG A N 1
ATOM 1399 C CA . ARG A 1 171 ? -7.891 -10.018 9.552 1.00 98.62 171 ARG A CA 1
ATOM 1400 C C . ARG A 1 171 ? -7.403 -8.591 9.402 1.00 98.62 171 ARG A C 1
ATOM 1402 O O . ARG A 1 171 ? -6.670 -8.255 8.475 1.00 98.62 171 ARG A O 1
ATOM 1409 N N . ILE A 1 172 ? -7.703 -7.785 10.413 1.00 98.69 172 ILE A N 1
ATOM 1410 C CA . ILE A 1 172 ? -7.179 -6.432 10.580 1.00 98.69 172 ILE A CA 1
ATOM 1411 C C . ILE A 1 172 ? -6.429 -6.365 11.904 1.00 98.69 172 ILE A C 1
ATOM 1413 O O . ILE A 1 172 ? -6.984 -6.684 12.953 1.00 98.69 172 ILE A O 1
ATOM 1417 N N . THR A 1 173 ? -5.178 -5.924 11.855 1.00 98.81 173 THR A N 1
ATOM 1418 C CA . THR A 1 173 ? -4.383 -5.560 13.028 1.00 98.81 173 THR A CA 1
ATOM 1419 C C . THR A 1 173 ? -4.012 -4.089 12.920 1.00 98.81 173 THR A C 1
ATOM 1421 O O . THR A 1 173 ? -3.359 -3.687 11.961 1.00 98.81 173 THR A O 1
ATOM 1424 N N . ALA A 1 174 ? -4.452 -3.277 13.873 1.00 98.38 174 ALA A N 1
ATOM 1425 C CA . ALA A 1 174 ? -4.356 -1.829 13.781 1.00 98.38 174 ALA A CA 1
ATOM 1426 C C . ALA A 1 174 ? -3.746 -1.233 15.053 1.00 98.38 174 ALA A C 1
ATOM 1428 O O . ALA A 1 174 ? -4.272 -1.421 16.149 1.00 98.38 174 ALA A O 1
ATOM 1429 N N . TYR A 1 175 ? -2.642 -0.512 14.892 1.00 98.62 175 TYR A N 1
ATOM 1430 C CA . TYR A 1 175 ? -1.877 0.124 15.955 1.00 98.62 175 TYR A CA 1
ATOM 1431 C C . TYR A 1 175 ? -1.924 1.643 15.813 1.00 98.62 175 TYR A C 1
ATOM 1433 O O . TYR A 1 175 ? -1.500 2.171 14.786 1.00 98.62 175 TYR A O 1
ATOM 1441 N N . SER A 1 176 ? -2.384 2.333 16.855 1.00 97.94 176 SER A N 1
ATOM 1442 C CA . SER A 1 176 ? -2.263 3.789 17.007 1.00 97.94 176 SER A CA 1
ATOM 1443 C C . SER A 1 176 ? -2.869 4.616 15.870 1.00 97.94 176 SER A C 1
ATOM 1445 O O . SER A 1 176 ? -2.285 5.613 15.465 1.00 97.94 176 SER A O 1
ATOM 1447 N N . ASN A 1 177 ? -4.011 4.200 15.323 1.00 98.06 177 ASN A N 1
ATOM 1448 C CA . ASN A 1 177 ? -4.705 4.923 14.255 1.00 98.06 177 ASN A CA 1
ATOM 1449 C C . ASN A 1 177 ? -5.773 5.851 14.842 1.00 98.06 177 ASN A C 1
ATOM 1451 O O . ASN A 1 177 ? -6.388 5.525 15.860 1.00 98.06 177 ASN A O 1
ATOM 1455 N N . GLU A 1 178 ? -6.071 6.963 14.176 1.00 98.44 178 GLU A N 1
ATOM 1456 C CA . GLU A 1 178 ? -7.129 7.855 14.664 1.00 98.44 178 GLU A CA 1
ATOM 1457 C C . GLU A 1 178 ? -8.506 7.214 14.452 1.00 98.44 178 GLU A C 1
ATOM 1459 O O . GLU A 1 178 ? -9.344 7.156 15.356 1.00 98.44 178 GLU A O 1
ATOM 1464 N N . ARG A 1 179 ? -8.777 6.696 13.245 1.00 98.50 179 ARG A N 1
ATOM 1465 C CA . ARG A 1 179 ? -10.109 6.184 12.893 1.00 98.50 179 ARG A CA 1
ATOM 1466 C C . ARG A 1 179 ? -10.069 4.883 12.114 1.00 98.50 179 ARG A C 1
ATOM 1468 O O . ARG A 1 179 ? -9.486 4.792 11.038 1.00 98.50 179 ARG A O 1
ATOM 1475 N N . ILE A 1 180 ? -10.831 3.907 12.596 1.00 98.62 180 ILE A N 1
ATOM 1476 C CA . ILE A 1 180 ? -11.085 2.638 11.915 1.00 98.62 180 ILE A CA 1
ATOM 1477 C C . ILE A 1 180 ? -12.583 2.501 11.677 1.00 98.62 180 ILE A C 1
ATOM 1479 O O . ILE A 1 180 ? -13.377 2.554 12.614 1.00 98.62 180 ILE A O 1
ATOM 1483 N N . THR A 1 181 ? -12.974 2.294 10.424 1.00 98.75 181 THR A N 1
ATOM 1484 C CA . THR A 1 181 ? -14.329 1.891 10.041 1.00 98.75 181 THR A CA 1
ATOM 1485 C C . THR A 1 181 ? -14.262 0.534 9.354 1.00 98.75 181 THR A C 1
ATOM 1487 O O . THR A 1 181 ? -13.623 0.398 8.315 1.00 98.75 181 THR A O 1
ATOM 1490 N N . ALA A 1 182 ? -14.898 -0.477 9.934 1.00 98.19 182 ALA A N 1
ATOM 1491 C CA . ALA A 1 182 ? -14.740 -1.863 9.519 1.00 98.19 182 ALA A CA 1
ATOM 1492 C C . ALA A 1 182 ? -16.100 -2.529 9.278 1.00 98.19 182 ALA A C 1
ATOM 1494 O O . ALA A 1 182 ? -16.949 -2.557 10.166 1.00 98.19 182 ALA A O 1
ATOM 1495 N N . TYR A 1 183 ? -16.296 -3.093 8.092 1.00 98.44 183 TYR A N 1
ATOM 1496 C CA . TYR A 1 183 ? -17.520 -3.761 7.662 1.00 98.44 183 TYR A CA 1
ATOM 1497 C C . TYR A 1 183 ? -17.249 -5.232 7.355 1.00 98.44 183 TYR A C 1
ATOM 1499 O O . TYR A 1 183 ? -16.408 -5.528 6.508 1.00 98.44 183 TYR A O 1
ATOM 1507 N N . SER A 1 184 ? -17.991 -6.134 7.993 1.00 97.75 184 SER A N 1
ATOM 1508 C CA . SER A 1 184 ? -18.036 -7.561 7.653 1.00 97.75 184 SER A CA 1
ATOM 1509 C C . SER A 1 184 ? -16.686 -8.281 7.697 1.00 97.75 184 SER A C 1
ATOM 1511 O O . SER A 1 184 ? -16.433 -9.145 6.869 1.00 97.75 184 SER A O 1
ATOM 1513 N N . ASN A 1 185 ? -15.794 -7.917 8.621 1.00 97.88 185 ASN A N 1
ATOM 1514 C CA . ASN A 1 185 ? -14.498 -8.584 8.772 1.00 97.88 185 ASN A CA 1
ATOM 1515 C C . ASN A 1 185 ? -14.595 -9.710 9.805 1.00 97.88 185 ASN A C 1
ATOM 1517 O O . ASN A 1 185 ? -15.291 -9.571 10.814 1.00 97.88 185 ASN A O 1
ATOM 1521 N N . GLU A 1 186 ? -13.847 -10.794 9.609 1.00 98.19 186 GLU A N 1
ATOM 1522 C CA . GLU A 1 186 ? -13.857 -11.899 10.576 1.00 98.19 186 GLU A CA 1
ATOM 1523 C C . GLU A 1 186 ? -13.189 -11.467 11.887 1.00 98.19 186 GLU A C 1
ATOM 1525 O O . GLU A 1 186 ? -13.690 -11.709 12.987 1.00 98.19 186 GLU A O 1
ATOM 1530 N N . ARG A 1 187 ? -12.022 -10.810 11.810 1.00 98.25 187 ARG A N 1
ATOM 1531 C CA . ARG A 1 187 ? -11.246 -10.455 13.007 1.00 98.25 187 ARG A CA 1
ATOM 1532 C C . ARG A 1 187 ? -10.635 -9.069 12.937 1.00 98.25 187 ARG A C 1
ATOM 1534 O O . ARG A 1 187 ? -9.877 -8.747 12.026 1.00 98.25 187 ARG A O 1
ATOM 1541 N N . ILE A 1 188 ? -10.861 -8.300 13.996 1.00 98.38 188 ILE A N 1
ATOM 1542 C CA . ILE A 1 188 ? -10.203 -7.019 14.251 1.00 98.38 188 ILE A CA 1
ATOM 1543 C C . ILE A 1 188 ? -9.410 -7.132 15.549 1.00 98.38 188 ILE A C 1
ATOM 1545 O O . ILE A 1 188 ? -9.963 -7.479 16.592 1.00 98.38 188 ILE A O 1
ATOM 1549 N N . THR A 1 189 ? -8.123 -6.810 15.491 1.00 98.69 189 THR A N 1
ATOM 1550 C CA . THR A 1 189 ? -7.270 -6.600 16.663 1.00 98.69 189 THR A CA 1
ATOM 1551 C C . THR A 1 189 ? -6.778 -5.160 16.646 1.00 98.69 189 THR A C 1
ATOM 1553 O O . THR A 1 189 ? -6.109 -4.749 15.702 1.00 98.69 189 THR A O 1
ATOM 1556 N N . ALA A 1 190 ? -7.129 -4.381 17.662 1.00 97.88 190 ALA A N 1
ATOM 1557 C CA . ALA A 1 190 ? -6.922 -2.941 17.651 1.00 97.88 190 ALA A CA 1
ATOM 1558 C C . ALA A 1 190 ? -6.264 -2.446 18.943 1.00 97.88 190 ALA A C 1
ATOM 1560 O O . ALA A 1 190 ? -6.778 -2.668 20.039 1.00 97.88 190 ALA A O 1
ATOM 1561 N N . TYR A 1 191 ? -5.138 -1.756 18.799 1.00 98.44 191 TYR A N 1
ATOM 1562 C CA . TYR A 1 191 ? -4.324 -1.223 19.884 1.00 98.44 191 TYR A CA 1
ATOM 1563 C C . TYR A 1 191 ? -4.256 0.300 19.809 1.00 98.44 191 TYR A C 1
ATOM 1565 O O . TYR A 1 191 ? -3.819 0.838 18.792 1.00 98.44 191 TYR A O 1
ATOM 1573 N N . SER A 1 192 ? -4.627 0.978 20.894 1.00 97.81 192 SER A N 1
ATOM 1574 C CA . SER A 1 192 ? -4.394 2.415 21.093 1.00 97.81 192 SER A CA 1
ATOM 1575 C C . SER A 1 192 ? -4.961 3.321 19.997 1.00 97.81 192 SER A C 1
ATOM 1577 O O . SER A 1 192 ? -4.325 4.299 19.623 1.00 97.81 192 SER A O 1
ATOM 1579 N N . ASN A 1 193 ? -6.130 2.992 19.448 1.00 97.75 193 ASN A N 1
ATOM 1580 C CA . ASN A 1 193 ? -6.796 3.814 18.437 1.00 97.75 193 ASN A CA 1
ATOM 1581 C C . ASN A 1 193 ? -7.787 4.774 19.102 1.00 97.75 193 ASN A C 1
ATOM 1583 O O . ASN A 1 193 ? -8.418 4.423 20.101 1.00 97.75 193 ASN A O 1
ATOM 1587 N N . GLU A 1 194 ? -7.997 5.953 18.522 1.00 98.06 194 GLU A N 1
ATOM 1588 C CA . GLU A 1 194 ? -8.978 6.890 19.085 1.00 98.06 194 GLU A CA 1
ATOM 1589 C C . GLU A 1 194 ? -10.401 6.364 18.863 1.00 98.06 194 GLU A C 1
ATOM 1591 O O . GLU A 1 194 ? -11.227 6.314 19.776 1.00 98.06 194 GLU A O 1
ATOM 1596 N N . ARG A 1 195 ? -10.730 5.944 17.634 1.00 98.06 195 ARG A N 1
ATOM 1597 C CA . ARG A 1 195 ? -12.100 5.537 17.288 1.00 98.06 195 ARG A CA 1
ATOM 1598 C C . ARG A 1 195 ? -12.154 4.302 16.410 1.00 98.06 195 ARG A C 1
ATOM 1600 O O . ARG A 1 195 ? -11.586 4.260 15.323 1.00 98.06 195 ARG A O 1
ATOM 1607 N N . ILE A 1 196 ? -12.972 3.343 16.830 1.00 98.12 196 ILE A N 1
ATOM 1608 C CA . ILE A 1 196 ? -13.320 2.148 16.062 1.00 98.12 196 ILE A CA 1
ATOM 1609 C C . ILE A 1 196 ? -14.828 2.121 15.857 1.00 98.12 196 ILE A C 1
ATOM 1611 O O . ILE A 1 196 ? -15.593 2.140 16.818 1.00 98.12 196 ILE A O 1
ATOM 1615 N N . THR A 1 197 ? -15.257 2.044 14.602 1.00 98.38 197 THR A N 1
ATOM 1616 C CA . THR A 1 197 ? -16.643 1.771 14.221 1.00 98.38 197 THR A CA 1
ATOM 1617 C C . THR A 1 197 ? -16.690 0.464 13.441 1.00 98.38 197 THR A C 1
ATOM 1619 O O . THR A 1 197 ? -16.097 0.358 12.371 1.00 98.38 197 THR A O 1
ATOM 1622 N N . ALA A 1 198 ? -17.382 -0.535 13.973 1.00 96.94 198 ALA A N 1
ATOM 1623 C CA . ALA A 1 198 ? -17.417 -1.885 13.434 1.00 96.94 198 ALA A CA 1
ATOM 1624 C C . ALA A 1 198 ? -18.860 -2.303 13.121 1.00 96.94 198 ALA A C 1
ATOM 1626 O O . ALA A 1 198 ? -19.728 -2.212 13.981 1.00 96.94 198 ALA A O 1
ATOM 1627 N N . TYR A 1 199 ? -19.110 -2.785 11.907 1.00 97.00 199 TYR A N 1
ATOM 1628 C CA . TYR A 1 199 ? -20.398 -3.293 11.438 1.00 97.00 199 TYR A CA 1
ATOM 1629 C C . TYR A 1 199 ? -20.279 -4.756 10.999 1.00 97.00 199 TYR A C 1
ATOM 1631 O O . TYR A 1 199 ? -19.533 -5.052 10.072 1.00 97.00 199 TYR A O 1
ATOM 1639 N N . SER A 1 200 ? -21.039 -5.655 11.621 1.00 95.38 200 SER A N 1
ATOM 1640 C CA . SER A 1 200 ? -21.131 -7.088 11.308 1.00 95.38 200 SER A CA 1
ATOM 1641 C C . SER A 1 200 ? -19.785 -7.812 11.337 1.00 95.38 200 SER A C 1
ATOM 1643 O O . SER A 1 200 ? -19.486 -8.579 10.433 1.00 95.38 200 SER A O 1
ATOM 1645 N N . ASN A 1 201 ? -18.942 -7.540 12.336 1.00 94.81 201 ASN A N 1
ATOM 1646 C CA . ASN A 1 201 ? -17.630 -8.191 12.440 1.00 94.81 201 ASN A CA 1
ATOM 1647 C C . ASN A 1 201 ? -17.698 -9.327 13.458 1.00 94.81 201 ASN A C 1
ATOM 1649 O O . ASN A 1 201 ? -18.205 -9.108 14.555 1.00 94.81 201 ASN A O 1
ATOM 1653 N N . GLU A 1 202 ? -17.162 -10.507 13.145 1.00 95.81 202 GLU A N 1
ATOM 1654 C CA . GLU A 1 202 ? -17.322 -11.667 14.033 1.00 95.81 202 GLU A CA 1
ATOM 1655 C C . GLU A 1 202 ? -16.617 -11.428 15.374 1.00 95.81 202 GLU A C 1
ATOM 1657 O O . GLU A 1 202 ? -17.221 -11.551 16.443 1.00 95.81 202 GLU A O 1
ATOM 1662 N N . ARG A 1 203 ? -15.334 -11.041 15.341 1.00 96.75 203 ARG A N 1
ATOM 1663 C CA . ARG A 1 203 ? -14.511 -10.888 16.549 1.00 96.75 203 ARG A CA 1
ATOM 1664 C C . ARG A 1 203 ? -13.756 -9.572 16.581 1.00 96.75 203 ARG A C 1
ATOM 1666 O O . ARG A 1 203 ? -12.984 -9.257 15.679 1.00 96.75 203 ARG A O 1
ATOM 1673 N N . ILE A 1 204 ? -13.881 -8.863 17.699 1.00 96.94 204 ILE A N 1
ATOM 1674 C CA . ILE A 1 204 ? -13.130 -7.637 17.979 1.00 96.94 204 ILE A CA 1
ATOM 1675 C C . ILE A 1 204 ? -12.333 -7.836 19.265 1.00 96.94 204 ILE A C 1
ATOM 1677 O O . ILE A 1 204 ? -12.904 -8.090 20.324 1.00 96.94 204 ILE A O 1
ATOM 1681 N N . THR A 1 205 ? -11.012 -7.713 19.174 1.00 98.06 205 THR A N 1
ATOM 1682 C CA . THR A 1 205 ? -10.109 -7.647 20.329 1.00 98.06 205 THR A CA 1
ATOM 1683 C C . THR A 1 205 ? -9.507 -6.254 20.391 1.00 98.06 205 THR A C 1
ATOM 1685 O O . THR A 1 205 ? -8.877 -5.816 19.430 1.00 98.06 205 THR A O 1
ATOM 1688 N N . ALA A 1 206 ? -9.712 -5.543 21.493 1.00 96.62 206 ALA A N 1
ATOM 1689 C CA . ALA A 1 206 ? -9.387 -4.128 21.572 1.00 96.62 206 ALA A CA 1
ATOM 1690 C C . ALA A 1 206 ? -8.647 -3.771 22.865 1.00 96.62 206 ALA A C 1
ATOM 1692 O O . ALA A 1 206 ? -9.110 -4.083 23.961 1.00 96.62 206 ALA A O 1
ATOM 1693 N N . TYR A 1 207 ? -7.524 -3.072 22.734 1.00 97.81 207 TYR A N 1
ATOM 1694 C CA . TYR A 1 207 ? -6.657 -2.655 23.832 1.00 97.81 207 TYR A CA 1
ATOM 1695 C C . TYR A 1 207 ? -6.490 -1.137 23.828 1.00 97.81 207 TYR A C 1
ATOM 1697 O O . TYR A 1 207 ? -6.022 -0.579 22.835 1.00 97.81 207 TYR A O 1
ATOM 1705 N N . SER A 1 208 ? -6.836 -0.487 24.937 1.00 97.31 208 SER A N 1
ATOM 1706 C CA . SER A 1 208 ? -6.549 0.931 25.188 1.00 97.31 208 SER A CA 1
ATOM 1707 C C . SER A 1 208 ? -7.071 1.901 24.122 1.00 97.31 208 SER A C 1
ATOM 1709 O O . SER A 1 208 ? -6.391 2.867 23.793 1.00 97.31 208 SER A O 1
ATOM 1711 N N . ASN A 1 209 ? -8.246 1.643 23.544 1.00 96.69 209 ASN A N 1
ATOM 1712 C CA . ASN A 1 209 ? -8.872 2.555 22.583 1.00 96.69 209 ASN A CA 1
ATOM 1713 C C . ASN A 1 209 ? -9.800 3.535 23.311 1.00 96.69 209 ASN A C 1
ATOM 1715 O O . ASN A 1 209 ? -10.461 3.159 24.284 1.00 96.69 209 ASN A O 1
ATOM 1719 N N . GLU A 1 210 ? -9.913 4.768 22.816 1.00 97.25 210 GLU A N 1
ATOM 1720 C CA . GLU A 1 210 ? -10.804 5.750 23.447 1.00 97.25 210 GLU A CA 1
ATOM 1721 C C . GLU A 1 210 ? -12.273 5.368 23.218 1.00 97.25 210 GLU A C 1
ATOM 1723 O O . GLU A 1 210 ? -13.092 5.365 24.138 1.00 97.25 210 GLU A O 1
ATOM 1728 N N . ARG A 1 211 ? -12.651 5.018 21.980 1.00 96.94 211 ARG A N 1
ATOM 1729 C CA . ARG A 1 211 ? -14.051 4.713 21.645 1.00 96.94 211 ARG A CA 1
ATOM 1730 C C . ARG A 1 211 ? -14.199 3.542 20.692 1.00 96.94 211 ARG A C 1
ATOM 1732 O O . ARG A 1 211 ? -13.643 3.534 19.597 1.00 96.94 211 ARG A O 1
ATOM 1739 N N . ILE A 1 212 ? -15.080 2.616 21.058 1.00 96.50 212 ILE A N 1
ATOM 1740 C CA . ILE A 1 212 ? -15.532 1.515 20.206 1.00 96.50 212 ILE A CA 1
ATOM 1741 C C . ILE A 1 212 ? -17.043 1.610 20.036 1.00 96.50 212 ILE A C 1
ATOM 1743 O O . ILE A 1 212 ? -17.784 1.631 21.016 1.00 96.50 212 ILE A O 1
ATOM 1747 N N . THR A 1 213 ? -17.500 1.645 18.789 1.00 97.06 213 THR A N 1
ATOM 1748 C CA . THR A 1 213 ? -18.908 1.483 18.419 1.00 97.06 213 THR A CA 1
ATOM 1749 C C . THR A 1 213 ? -19.043 0.238 17.555 1.00 97.06 213 THR A C 1
ATOM 1751 O O . THR A 1 213 ? -18.470 0.186 16.470 1.00 97.06 213 THR A O 1
ATOM 1754 N N . ALA A 1 214 ? -19.782 -0.765 18.020 1.00 95.06 214 ALA A N 1
ATOM 1755 C CA . ALA A 1 214 ? -19.957 -2.032 17.318 1.00 95.06 214 ALA A CA 1
ATOM 1756 C C . ALA A 1 214 ? -21.438 -2.325 17.047 1.00 95.06 214 ALA A C 1
ATOM 1758 O O . ALA A 1 214 ? -22.281 -2.225 17.937 1.00 95.06 214 ALA A O 1
ATOM 1759 N N . TYR A 1 215 ? -21.746 -2.721 15.820 1.00 93.50 215 TYR A N 1
ATOM 1760 C CA . TYR A 1 215 ? -23.078 -3.094 15.364 1.00 93.50 215 TYR A CA 1
ATOM 1761 C C . TYR A 1 215 ? -23.014 -4.506 14.811 1.00 93.50 215 TYR A C 1
ATOM 1763 O O . TYR A 1 215 ? -22.373 -4.684 13.785 1.00 93.50 215 TYR A O 1
ATOM 1771 N N . SER A 1 216 ? -23.693 -5.472 15.431 1.00 90.56 216 SER A N 1
ATOM 1772 C CA . SER A 1 216 ? -23.650 -6.898 15.067 1.00 90.56 216 SER A CA 1
ATOM 1773 C C . SER A 1 216 ? -22.245 -7.510 15.150 1.00 90.56 216 SER A C 1
ATOM 1775 O O . SER A 1 216 ? -21.302 -7.096 14.471 1.00 90.56 216 SER A O 1
ATOM 1777 N N . TYR A 1 217 ? -22.094 -8.484 16.040 1.00 92.25 217 TYR A N 1
ATOM 1778 C CA . TYR A 1 217 ? -20.837 -9.181 16.284 1.00 92.25 217 TYR A CA 1
ATOM 1779 C C . TYR A 1 217 ? -21.085 -10.463 17.076 1.00 92.25 217 TYR A C 1
ATOM 1781 O O . TYR A 1 217 ? -22.040 -10.548 17.851 1.00 92.25 217 TYR A O 1
ATOM 1789 N N . GLU A 1 218 ? -20.183 -11.435 16.944 1.00 92.75 218 GLU A N 1
ATOM 1790 C CA . GLU A 1 218 ? -20.215 -12.631 17.791 1.00 92.75 218 GLU A CA 1
ATOM 1791 C C . GLU A 1 218 ? -19.564 -12.334 19.145 1.00 92.75 218 GLU A C 1
ATOM 1793 O O . GLU A 1 218 ? -20.100 -12.664 20.206 1.00 92.75 218 GLU A O 1
ATOM 1798 N N . ARG A 1 219 ? -18.388 -11.684 19.129 1.00 93.25 219 ARG A N 1
ATOM 1799 C CA . ARG A 1 219 ? -17.613 -11.436 20.349 1.00 93.25 219 ARG A CA 1
ATOM 1800 C C . ARG A 1 219 ? -16.801 -10.146 20.337 1.00 93.25 219 ARG A C 1
ATOM 1802 O O . ARG A 1 219 ? -15.982 -9.922 19.449 1.00 93.25 219 ARG A O 1
ATOM 1809 N N . ILE A 1 220 ? -16.906 -9.393 21.433 1.00 93.31 220 ILE A N 1
ATOM 1810 C CA . ILE A 1 220 ? -15.969 -8.314 21.783 1.00 93.31 220 ILE A CA 1
ATOM 1811 C C . ILE A 1 220 ? -15.176 -8.709 23.031 1.00 93.31 220 ILE A C 1
ATOM 1813 O O . ILE A 1 220 ? -15.761 -9.054 24.059 1.00 93.31 220 ILE A O 1
ATOM 1817 N N . THR A 1 221 ? -13.850 -8.626 22.948 1.00 95.62 221 THR A N 1
ATOM 1818 C CA . THR A 1 221 ? -12.938 -8.689 24.094 1.00 95.62 221 THR A CA 1
ATOM 1819 C C . THR A 1 221 ? -12.188 -7.365 24.192 1.00 95.62 221 THR A C 1
ATOM 1821 O O . THR A 1 221 ? -11.471 -6.988 23.267 1.00 95.62 221 THR A O 1
ATOM 1824 N N . ALA A 1 222 ? -12.353 -6.657 25.303 1.00 93.12 222 ALA A N 1
ATOM 1825 C CA . ALA A 1 222 ? -11.835 -5.310 25.475 1.00 93.12 222 ALA A CA 1
ATOM 1826 C C . ALA A 1 222 ? -11.008 -5.178 26.759 1.00 93.12 222 ALA A C 1
ATOM 1828 O O . ALA A 1 222 ? -11.413 -5.682 27.800 1.00 93.12 222 ALA A O 1
ATOM 1829 N N . TYR A 1 223 ? -9.881 -4.475 26.671 1.00 95.75 223 TYR A N 1
ATOM 1830 C CA . TYR A 1 223 ? -8.970 -4.188 27.778 1.00 95.75 223 TYR A CA 1
ATOM 1831 C C . TYR A 1 223 ? -8.692 -2.688 27.856 1.00 95.75 223 TYR A C 1
ATOM 1833 O O . TYR A 1 223 ? -8.185 -2.115 26.889 1.00 95.75 223 TYR A O 1
ATOM 1841 N N . SER A 1 224 ? -9.022 -2.055 28.982 1.00 94.69 224 SER A N 1
ATOM 1842 C CA . SER A 1 224 ? -8.691 -0.647 29.267 1.00 94.69 224 SER A CA 1
ATOM 1843 C C . SER A 1 224 ? -9.195 0.357 28.215 1.00 94.69 224 SER A C 1
ATOM 1845 O O . SER A 1 224 ? -8.519 1.336 27.917 1.00 94.69 224 SER A O 1
ATOM 1847 N N . ASN A 1 225 ? -10.368 0.118 27.621 1.00 94.06 225 ASN A N 1
ATOM 1848 C CA . ASN A 1 225 ? -10.964 1.045 26.651 1.00 94.06 225 ASN A CA 1
ATOM 1849 C C . ASN A 1 225 ? -11.857 2.054 27.380 1.00 94.06 225 ASN A C 1
ATOM 1851 O O . ASN A 1 225 ? -12.606 1.655 28.271 1.00 94.06 225 ASN A O 1
ATOM 1855 N N . GLU A 1 226 ? -11.831 3.331 26.991 1.00 94.31 226 GLU A N 1
ATOM 1856 C CA . GLU A 1 226 ? -12.585 4.354 27.734 1.00 94.31 226 GLU A CA 1
ATOM 1857 C C . GLU A 1 226 ? -14.098 4.200 27.540 1.00 94.31 226 GLU A C 1
ATOM 1859 O O . GLU A 1 226 ? -14.872 4.354 28.486 1.00 94.31 226 GLU A O 1
ATOM 1864 N N . ARG A 1 227 ? -14.550 3.906 26.310 1.00 93.19 227 ARG A N 1
ATOM 1865 C CA . ARG A 1 227 ? -15.978 3.752 25.991 1.00 93.19 227 ARG A CA 1
ATOM 1866 C C . ARG A 1 227 ? -16.238 2.655 24.965 1.00 93.19 227 ARG A C 1
ATOM 1868 O O . ARG A 1 227 ? -15.665 2.654 23.878 1.00 93.19 227 ARG A O 1
ATOM 1875 N N . ILE A 1 228 ? -17.211 1.793 25.265 1.00 92.94 228 ILE A N 1
ATOM 1876 C CA . ILE A 1 228 ? -17.723 0.765 24.349 1.00 92.94 228 ILE A CA 1
ATOM 1877 C C . ILE A 1 228 ? -19.234 0.930 24.221 1.00 92.94 228 ILE A C 1
ATOM 1879 O O . ILE A 1 228 ? -19.961 0.881 25.208 1.00 92.94 228 ILE A O 1
ATOM 1883 N N . THR A 1 229 ? -19.703 1.132 22.994 1.00 93.88 229 THR A N 1
ATOM 1884 C CA . THR A 1 229 ? -21.124 1.158 22.635 1.00 93.88 229 THR A CA 1
ATOM 1885 C C . THR A 1 229 ? -21.385 0.010 21.674 1.00 93.88 229 THR A C 1
ATOM 1887 O O . THR A 1 229 ? -20.714 -0.091 20.650 1.00 93.88 229 THR A O 1
ATOM 1890 N N . ALA A 1 230 ? -22.332 -0.866 21.993 1.00 89.25 230 ALA A N 1
ATOM 1891 C CA . ALA A 1 230 ? -22.544 -2.080 21.222 1.00 89.25 230 ALA A CA 1
ATOM 1892 C C . ALA A 1 230 ? -24.033 -2.383 21.033 1.00 89.25 230 ALA A C 1
ATOM 1894 O O . ALA A 1 230 ? -24.818 -2.260 21.973 1.00 89.25 230 ALA A O 1
ATOM 1895 N N . TYR A 1 231 ? -24.402 -2.785 19.819 1.00 85.44 231 TYR A N 1
ATOM 1896 C CA . TYR A 1 231 ? -25.781 -3.051 19.420 1.00 85.44 231 TYR A CA 1
ATOM 1897 C C . TYR A 1 231 ? -25.883 -4.464 18.813 1.00 85.44 231 TYR A C 1
ATOM 1899 O O . TYR A 1 231 ? -25.127 -4.768 17.890 1.00 85.44 231 TYR A O 1
ATOM 1907 N N . SER A 1 232 ? -26.834 -5.283 19.307 1.00 73.06 232 SER A N 1
ATOM 1908 C CA . SER A 1 232 ? -27.093 -6.724 19.014 1.00 73.06 232 SER A CA 1
ATOM 1909 C C . SER A 1 232 ? -25.970 -7.703 19.423 1.00 73.06 232 SER A C 1
ATOM 1911 O O . SER A 1 232 ? -24.832 -7.501 19.014 1.00 73.06 232 SER A O 1
ATOM 1913 N N . ASN A 1 233 ? -26.262 -8.742 20.236 1.00 65.94 233 ASN A N 1
ATOM 1914 C CA . ASN A 1 233 ? -25.209 -9.533 20.910 1.00 65.94 233 ASN A CA 1
ATOM 1915 C C . ASN A 1 233 ? -25.437 -11.052 20.992 1.00 65.94 233 ASN A C 1
ATOM 1917 O O . ASN A 1 233 ? -26.521 -11.491 21.377 1.00 65.94 233 ASN A O 1
ATOM 1921 N N . GLU A 1 234 ? -24.316 -11.787 20.889 1.00 67.06 234 GLU A N 1
ATOM 1922 C CA . GLU A 1 234 ? -24.071 -13.063 21.585 1.00 67.06 234 GLU A CA 1
ATOM 1923 C C . GLU A 1 234 ? -23.105 -12.923 22.804 1.00 67.06 234 GLU A C 1
ATOM 1925 O O . GLU A 1 234 ? -23.386 -13.537 23.835 1.00 67.06 234 GLU A O 1
ATOM 1930 N N . ARG A 1 235 ? -22.022 -12.090 22.797 1.00 81.62 235 ARG A N 1
ATOM 1931 C CA . ARG A 1 235 ? -21.172 -11.845 24.013 1.00 81.62 235 ARG A CA 1
ATOM 1932 C C . ARG 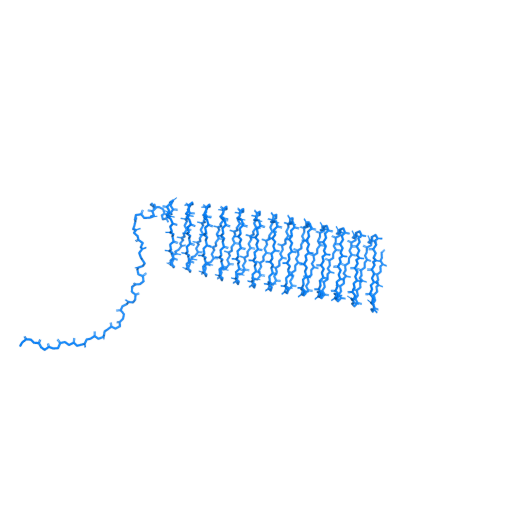A 1 235 ? -20.219 -10.615 24.011 1.00 81.62 235 ARG A C 1
ATOM 1934 O O . ARG A 1 235 ? -19.456 -10.420 23.068 1.00 81.62 235 ARG A O 1
ATOM 1941 N N . ILE A 1 236 ? -20.118 -9.880 25.137 1.00 85.81 236 ILE A N 1
ATOM 1942 C CA . ILE A 1 236 ? -19.035 -8.898 25.438 1.00 85.81 236 ILE A CA 1
ATOM 1943 C C . ILE A 1 236 ? -18.249 -9.337 26.684 1.00 85.81 236 ILE A C 1
ATOM 1945 O O . ILE A 1 236 ? -18.840 -9.768 27.672 1.00 85.81 236 ILE A O 1
ATOM 1949 N N . THR A 1 237 ? -16.924 -9.182 26.669 1.00 90.12 237 THR A N 1
ATOM 1950 C CA . THR A 1 237 ? -16.060 -9.301 27.855 1.00 90.12 237 THR A CA 1
ATOM 1951 C C . THR A 1 237 ? -15.132 -8.087 27.937 1.00 90.12 237 THR A C 1
ATOM 1953 O O . THR A 1 237 ? -14.373 -7.843 27.001 1.00 90.12 237 THR A O 1
ATOM 1956 N N . ALA A 1 238 ? -15.196 -7.331 29.035 1.00 84.19 238 ALA A N 1
ATOM 1957 C CA . ALA A 1 238 ? -14.386 -6.134 29.267 1.00 84.19 238 ALA A CA 1
ATOM 1958 C C . ALA A 1 238 ? -13.570 -6.271 30.565 1.00 84.19 238 ALA A C 1
ATOM 1960 O O . ALA A 1 238 ? -14.095 -6.782 31.556 1.00 84.19 238 ALA A O 1
ATOM 1961 N N . TYR A 1 239 ? -12.315 -5.821 30.524 1.00 87.75 239 TYR A N 1
ATOM 1962 C CA . TYR A 1 239 ? -11.329 -5.809 31.610 1.00 87.75 239 TYR A CA 1
ATOM 1963 C C . TYR A 1 239 ? -10.703 -4.416 31.731 1.00 87.75 239 TYR A C 1
ATOM 1965 O O . TYR A 1 239 ? -10.373 -4.031 32.869 1.00 87.75 239 TYR A O 1
#

pLDDT: mean 88.61, std 18.2, range [29.97, 98.88]

Radius of gyration: 24.51 Å; Cα contacts (8 Å, |Δi|>4): 791; chains: 1; bounding box: 55×34×102 Å

Foldseek 3Di:
DDDDDDDDDDDDPPPPPPDPPVQADPVRAGEEDLEAEEEAECEYHYEAHQEYEYEAYQEYEYEAYQEYEYEAYQEYEYEAYAEYEYEAYAEYEYEAYAEYEYEAYAEYEYEAYAEYEYEAYAEYEYEAYAEYEYEAYAEYEEEAYAEYEYEAYAEYEYEAYAEYEEEAYAEYEYYCYAEYEEENYAEYEYENYAEYEEEQYAEYEYEAYAEYEYEHYAEYEYENYNYYHYHDYPDYHYD